Protein AF-A0A2J6HHI5-F1 (afdb_monomer)

Foldseek 3Di:
DWDKDKAQFDPPFDFDDFLLFVGTLLVLLLLCCLQPPQVCDDVSWWGWPVSSRVSSQVVSQVVQVLQQHDGGMDMDIDDGDTDGTRDPVNNVPRDTRDDAAEEAAPEEAEPVPRDPPLCLRVLLLVVQCVLSRPDNPRRYHYHPDDDLRYWYWYWYWYDDPQKIWIWIWIDRRPDTQDIDIFMDGSVCSNVSSVRNCVVHSVRSD

Solvent-accessible surface area (backbone atoms only — not comparable to full-atom values): 11312 Å² total; per-residue (Å²): 139,79,71,77,48,72,42,61,29,42,98,90,41,61,67,59,66,49,59,61,56,77,43,39,47,56,61,48,21,44,51,48,35,68,54,71,45,68,83,28,29,50,95,75,32,28,32,25,53,57,48,41,47,52,54,17,35,52,50,32,38,52,54,28,46,48,43,45,49,73,42,46,49,44,78,45,68,89,58,97,44,74,66,61,75,56,50,69,69,60,35,68,71,60,83,75,58,74,89,57,38,34,34,37,53,75,46,48,29,26,76,89,76,72,38,53,88,83,48,54,45,61,53,41,39,52,49,41,46,52,52,31,69,73,36,71,78,43,77,41,34,51,31,92,42,94,47,80,67,29,29,33,33,36,36,43,28,49,75,56,95,58,41,31,44,32,45,39,34,35,24,51,72,89,44,75,66,47,75,48,81,46,72,35,41,68,90,42,53,66,63,35,41,51,54,50,48,68,68,54,59,81,55,56,120

Secondary structure (DSSP, 8-state):
----EEESS-TTS---B-GGGSSBHHHHHHHHHHHH-GGGEETTTEEEHHHHHHHHHHHHHHHHHHHT-----EEE-----EEEE--HHHHHT--PPPPPPEEEEEEEEETTTSS-TT-HHHHHHHHHHHHHHH-TT-SSEE-SS--TTSEEEEEEEEEETTEEEEEEEEEETTEEEEEEEEEEETT-HHHHHHHHHHHHHTT--

Structure (mmCIF, N/CA/C/O backbone):
data_AF-A0A2J6HHI5-F1
#
_entry.id   AF-A0A2J6HHI5-F1
#
loop_
_atom_site.group_PDB
_atom_site.id
_atom_site.type_symbol
_atom_site.label_atom_id
_atom_site.label_alt_id
_atom_site.label_comp_id
_atom_site.label_asym_id
_atom_site.label_entity_id
_atom_site.label_seq_id
_atom_site.pdbx_PDB_ins_code
_atom_site.Cartn_x
_atom_site.Cartn_y
_atom_site.Cartn_z
_atom_site.occupancy
_atom_site.B_iso_or_equiv
_atom_site.auth_seq_id
_atom_site.auth_comp_id
_atom_site.auth_asym_id
_atom_site.auth_atom_id
_atom_site.pdbx_PDB_model_num
ATOM 1 N N . THR A 1 1 ? 28.007 -9.005 -28.284 1.00 61.84 1 THR A N 1
ATOM 2 C CA . THR A 1 1 ? 27.253 -9.972 -27.459 1.00 61.84 1 THR A CA 1
ATOM 3 C C . THR A 1 1 ? 27.436 -9.593 -26.013 1.00 61.84 1 THR A C 1
ATOM 5 O O . THR A 1 1 ? 28.551 -9.278 -25.621 1.00 61.84 1 THR A O 1
ATOM 8 N N . GLY A 1 2 ? 26.354 -9.553 -25.246 1.00 75.88 2 GLY A N 1
ATOM 9 C CA . GLY A 1 2 ? 26.388 -9.252 -23.819 1.00 75.88 2 GLY A CA 1
ATOM 10 C C . GLY A 1 2 ? 25.267 -10.006 -23.120 1.00 75.88 2 GLY A C 1
ATOM 11 O O . GLY A 1 2 ? 24.278 -10.366 -23.757 1.00 75.88 2 GLY A O 1
ATOM 12 N N . MET A 1 3 ? 25.468 -10.294 -21.841 1.00 84.50 3 MET A N 1
ATOM 13 C CA . MET A 1 3 ? 24.494 -10.953 -20.980 1.00 84.50 3 MET A CA 1
ATOM 14 C C . MET A 1 3 ? 23.910 -9.905 -20.040 1.00 84.50 3 MET A C 1
ATOM 16 O O . MET A 1 3 ? 24.665 -9.134 -19.448 1.00 84.50 3 MET A O 1
ATOM 20 N N . PHE A 1 4 ? 22.588 -9.910 -19.916 1.00 88.62 4 PHE A N 1
ATOM 21 C CA . PHE A 1 4 ? 21.865 -9.174 -18.890 1.00 88.62 4 PHE A CA 1
ATOM 22 C C . PHE A 1 4 ? 21.037 -10.147 -18.071 1.00 88.62 4 PHE A C 1
ATOM 24 O O . PHE A 1 4 ? 20.424 -11.060 -18.624 1.00 88.62 4 PHE A O 1
ATOM 31 N N . ILE A 1 5 ? 21.035 -9.946 -16.762 1.00 90.06 5 ILE A N 1
ATOM 32 C CA . ILE A 1 5 ? 20.213 -10.691 -15.815 1.00 90.06 5 ILE A CA 1
ATOM 33 C C . ILE A 1 5 ? 19.483 -9.654 -14.973 1.00 90.06 5 ILE A C 1
ATOM 35 O O . ILE A 1 5 ? 20.088 -8.678 -14.550 1.00 90.06 5 ILE A O 1
ATOM 39 N N . LEU A 1 6 ? 18.196 -9.868 -14.732 1.00 92.56 6 LEU A N 1
ATOM 40 C CA . LEU A 1 6 ? 17.424 -9.090 -13.774 1.00 92.56 6 LEU A CA 1
ATOM 41 C C . LEU A 1 6 ? 16.825 -10.064 -12.773 1.00 92.56 6 LEU A C 1
ATOM 43 O O . LEU A 1 6 ? 15.985 -10.887 -13.139 1.00 92.56 6 LEU A O 1
ATOM 47 N N . ALA A 1 7 ? 17.298 -10.011 -11.532 1.00 93.06 7 ALA A N 1
ATOM 48 C CA . ALA A 1 7 ? 16.683 -10.765 -10.450 1.00 93.06 7 ALA A CA 1
ATOM 49 C C . ALA A 1 7 ? 15.527 -9.957 -9.848 1.00 93.06 7 ALA A C 1
ATOM 51 O O . ALA A 1 7 ? 15.616 -8.737 -9.722 1.00 93.06 7 ALA A O 1
ATOM 52 N N . ALA A 1 8 ? 14.446 -10.648 -9.480 1.00 89.38 8 ALA A N 1
ATOM 53 C CA . ALA A 1 8 ? 13.223 -10.025 -8.973 1.00 89.38 8 ALA A CA 1
ATOM 54 C C . ALA A 1 8 ? 13.357 -9.418 -7.573 1.00 89.38 8 ALA A C 1
ATOM 56 O O . ALA A 1 8 ? 12.625 -8.483 -7.257 1.00 89.38 8 ALA A O 1
ATOM 57 N N . SER A 1 9 ? 14.269 -9.933 -6.752 1.00 91.31 9 SER A N 1
ATOM 58 C CA . SER A 1 9 ? 14.533 -9.448 -5.400 1.00 91.31 9 SER A CA 1
ATOM 59 C C . SER A 1 9 ? 15.996 -9.683 -5.012 1.00 91.31 9 SER A C 1
ATOM 61 O O . SER A 1 9 ? 16.686 -10.513 -5.620 1.00 91.31 9 SER A O 1
ATOM 63 N N . ALA A 1 10 ? 16.463 -8.972 -3.984 1.00 88.19 10 ALA A N 1
ATOM 64 C CA . ALA A 1 10 ? 17.718 -9.272 -3.309 1.00 88.19 10 ALA A CA 1
ATOM 65 C C . ALA A 1 10 ? 17.662 -10.651 -2.623 1.00 88.19 10 ALA A C 1
ATOM 67 O O . ALA A 1 10 ? 16.589 -11.212 -2.392 1.00 88.19 10 ALA A O 1
ATOM 68 N N . SER A 1 11 ? 18.828 -11.213 -2.285 1.00 86.00 11 SER A N 1
ATOM 69 C CA . SER A 1 11 ? 18.951 -12.593 -1.781 1.00 86.00 11 SER A CA 1
ATOM 70 C C . SER A 1 11 ? 18.207 -12.877 -0.470 1.00 86.00 11 SER A C 1
ATOM 72 O O . SER A 1 11 ? 17.945 -14.036 -0.157 1.00 86.00 11 SER A O 1
ATOM 74 N N . ASP A 1 12 ? 17.904 -11.841 0.302 1.00 87.56 12 ASP A N 1
ATOM 75 C CA . ASP A 1 12 ? 17.224 -11.865 1.599 1.00 87.56 12 ASP A CA 1
ATOM 76 C C . ASP A 1 12 ? 15.804 -11.272 1.548 1.00 87.56 12 ASP A C 1
ATOM 78 O O . ASP A 1 12 ? 15.133 -11.182 2.576 1.00 87.56 12 ASP A O 1
ATOM 82 N N . GLN A 1 13 ? 15.321 -10.912 0.356 1.00 88.75 13 GLN A N 1
ATOM 83 C CA . GLN A 1 13 ? 14.020 -10.285 0.151 1.00 88.75 13 GLN A CA 1
ATOM 84 C C . GLN A 1 13 ? 13.077 -11.181 -0.654 1.00 88.75 13 GLN A C 1
ATOM 86 O O . GLN A 1 13 ? 13.480 -11.950 -1.532 1.00 88.75 13 GLN A O 1
ATOM 91 N N . SER A 1 14 ? 11.783 -11.045 -0.373 1.00 89.56 14 SER A N 1
ATOM 92 C CA . SER A 1 14 ? 10.738 -11.723 -1.140 1.00 89.56 14 SER A CA 1
ATOM 93 C C . SER A 1 14 ? 10.493 -11.007 -2.467 1.00 89.56 14 SER A C 1
ATOM 95 O O . SER A 1 14 ? 10.478 -9.780 -2.523 1.00 89.56 14 SER A O 1
ATOM 97 N N . ALA A 1 15 ? 10.250 -11.775 -3.527 1.00 91.88 15 ALA A N 1
ATOM 98 C CA . ALA A 1 15 ? 9.654 -11.256 -4.750 1.00 91.88 15 ALA A CA 1
ATOM 99 C C . ALA A 1 15 ? 8.130 -11.324 -4.602 1.00 91.88 15 ALA A C 1
ATOM 101 O O . ALA A 1 15 ? 7.570 -12.419 -4.515 1.00 91.88 15 ALA A O 1
ATOM 102 N N . TYR A 1 16 ? 7.464 -10.172 -4.520 1.00 89.88 16 TYR A N 1
ATOM 103 C CA . TYR A 1 16 ? 6.028 -10.129 -4.266 1.00 89.88 16 TYR A CA 1
ATOM 104 C C . TYR A 1 16 ? 5.211 -10.298 -5.548 1.00 89.88 16 TYR A C 1
ATOM 106 O O . TYR A 1 16 ? 5.511 -9.730 -6.603 1.00 89.88 16 TYR A O 1
ATOM 114 N N . GLU A 1 17 ? 4.110 -11.027 -5.410 1.00 88.25 17 GLU A N 1
ATOM 115 C CA . GLU A 1 17 ? 2.983 -11.007 -6.333 1.00 88.25 17 GLU A CA 1
ATOM 116 C C . GLU A 1 17 ? 1.770 -10.535 -5.544 1.00 88.25 17 GLU A C 1
ATOM 118 O O . GLU A 1 17 ? 1.358 -11.188 -4.583 1.00 88.25 17 GLU A O 1
ATOM 123 N N . LEU A 1 18 ? 1.221 -9.377 -5.912 1.00 81.06 18 LEU A N 1
ATOM 124 C CA . LEU A 1 18 ? 0.056 -8.830 -5.229 1.00 81.06 18 LEU A CA 1
ATOM 125 C C . LEU A 1 18 ? -1.170 -8.931 -6.153 1.00 81.06 18 LEU A C 1
ATOM 127 O O . LEU A 1 18 ? -1.075 -8.531 -7.320 1.00 81.06 18 LEU A O 1
ATOM 131 N N . PRO A 1 19 ? -2.321 -9.447 -5.670 1.00 77.19 19 PRO A N 1
ATOM 132 C CA . PRO A 1 19 ? -3.495 -9.719 -6.505 1.00 77.19 19 PRO A CA 1
ATOM 133 C C . PRO A 1 19 ? -3.963 -8.538 -7.359 1.00 77.19 19 PRO A C 1
ATOM 135 O O . PRO A 1 19 ? -4.449 -8.736 -8.474 1.00 77.19 19 PRO A O 1
ATOM 138 N N . GLN A 1 20 ? -3.795 -7.306 -6.871 1.00 76.31 20 GLN A N 1
ATOM 139 C CA . GLN A 1 20 ? -4.187 -6.096 -7.587 1.00 76.31 20 GLN A CA 1
ATOM 140 C C . GLN A 1 20 ? -3.415 -5.878 -8.890 1.00 76.31 20 GLN A C 1
ATOM 142 O O . GLN A 1 20 ? -4.003 -5.365 -9.835 1.00 76.31 20 GLN A O 1
ATOM 147 N N . TYR A 1 21 ? -2.155 -6.311 -8.978 1.00 83.31 21 TYR A N 1
ATOM 148 C CA . TYR A 1 21 ? -1.338 -6.130 -10.182 1.00 83.31 21 TYR A CA 1
ATOM 149 C C . TYR A 1 21 ? -1.475 -7.287 -11.175 1.00 83.31 21 TYR A C 1
ATOM 151 O O . TYR A 1 21 ? -1.011 -7.171 -12.307 1.00 83.31 21 TYR A O 1
ATOM 159 N N . LYS A 1 22 ? -2.142 -8.386 -10.780 1.00 83.31 22 LYS A N 1
ATOM 160 C CA . LYS A 1 22 ? -2.389 -9.602 -11.587 1.00 83.31 22 LYS A CA 1
ATOM 161 C C . LYS A 1 22 ? -1.126 -10.314 -12.100 1.00 83.31 22 LYS A C 1
ATOM 163 O O . LYS A 1 22 ? -1.231 -11.242 -12.896 1.00 83.31 22 LYS A O 1
ATOM 168 N N . GLN A 1 23 ? 0.048 -9.885 -11.650 1.00 87.44 23 GLN A N 1
ATOM 169 C CA . GLN A 1 23 ? 1.365 -10.414 -11.987 1.00 87.44 23 GLN A CA 1
ATOM 170 C C . GLN A 1 23 ? 2.362 -10.026 -10.886 1.00 87.44 23 GLN A C 1
ATOM 172 O O . GLN A 1 23 ? 2.050 -9.194 -10.029 1.00 87.44 23 GLN A O 1
ATOM 177 N N . GLY A 1 24 ? 3.563 -10.607 -10.910 1.00 91.81 24 GLY A N 1
ATOM 178 C CA . GLY A 1 24 ? 4.636 -10.210 -10.000 1.00 91.81 24 GLY A CA 1
ATOM 179 C C . GLY A 1 24 ? 5.020 -8.740 -10.154 1.00 91.81 24 GLY A C 1
ATOM 180 O O . GLY A 1 24 ? 4.982 -8.195 -11.262 1.00 91.81 24 GLY A O 1
ATOM 181 N N . LEU A 1 25 ? 5.412 -8.102 -9.046 1.00 93.50 25 LEU A N 1
ATOM 182 C CA . LEU A 1 25 ? 5.687 -6.662 -9.030 1.00 93.50 25 LEU A CA 1
ATOM 183 C C . LEU A 1 25 ? 6.789 -6.274 -10.019 1.00 93.50 25 LEU A C 1
ATOM 185 O O . LEU A 1 25 ? 6.627 -5.293 -10.732 1.00 93.50 25 LEU A O 1
ATOM 189 N N . LEU A 1 26 ? 7.846 -7.084 -10.168 1.00 96.44 26 LEU A N 1
ATOM 190 C CA . LEU A 1 26 ? 8.884 -6.810 -11.169 1.00 96.44 26 LEU A CA 1
ATOM 191 C C . LEU A 1 26 ? 8.331 -6.843 -12.603 1.00 96.44 26 LEU A C 1
ATOM 193 O O . LEU A 1 26 ? 8.670 -5.991 -13.419 1.00 96.44 26 LEU A O 1
ATOM 197 N N . THR A 1 27 ? 7.484 -7.822 -12.932 1.00 95.56 27 THR A N 1
ATOM 198 C CA . THR A 1 27 ? 6.861 -7.907 -14.262 1.00 95.56 27 THR A CA 1
ATOM 199 C C . THR A 1 27 ? 5.973 -6.697 -14.520 1.00 95.56 27 THR A C 1
ATOM 201 O O . THR A 1 27 ? 6.003 -6.136 -15.614 1.00 95.56 27 THR A O 1
ATOM 204 N N . TYR A 1 28 ? 5.222 -6.268 -13.506 1.00 95.06 28 TYR A N 1
ATOM 205 C CA . TYR A 1 28 ? 4.427 -5.052 -13.579 1.00 95.06 28 TYR A CA 1
ATOM 206 C C . TYR A 1 28 ? 5.293 -3.815 -13.806 1.00 95.06 28 TYR A C 1
ATOM 208 O O . TYR A 1 28 ? 5.023 -3.077 -14.751 1.00 95.06 28 TYR A O 1
ATOM 216 N N . SER A 1 29 ? 6.377 -3.649 -13.050 1.00 96.31 29 SER A N 1
ATOM 217 C CA . SER A 1 29 ? 7.314 -2.538 -13.220 1.00 96.31 29 SER A CA 1
ATOM 218 C C . SER A 1 29 ? 7.953 -2.513 -14.606 1.00 96.31 29 SER A C 1
ATOM 220 O O . SER A 1 29 ? 7.964 -1.474 -15.256 1.00 96.31 29 SER A O 1
ATOM 222 N N . LEU A 1 30 ? 8.390 -3.667 -15.122 1.00 96.94 30 LEU A N 1
ATOM 223 C CA . LEU A 1 30 ? 8.939 -3.782 -16.477 1.00 96.94 30 LEU A CA 1
ATOM 224 C C . LEU A 1 30 ? 7.945 -3.305 -17.541 1.00 96.94 30 LEU A C 1
ATOM 226 O O . LEU A 1 30 ? 8.314 -2.550 -18.441 1.00 96.94 30 LEU A O 1
ATOM 230 N N . LEU A 1 31 ? 6.685 -3.732 -17.447 1.00 96.50 31 LEU A N 1
ATOM 231 C CA . LEU A 1 31 ? 5.643 -3.350 -18.399 1.00 96.50 31 LEU A CA 1
ATOM 232 C C . LEU A 1 31 ? 5.213 -1.886 -18.235 1.00 96.50 31 LEU A C 1
ATOM 234 O O . LEU A 1 31 ? 4.985 -1.212 -19.240 1.00 96.50 31 LEU A O 1
ATOM 238 N N . TYR A 1 32 ? 5.140 -1.385 -17.000 1.00 95.69 32 TYR A N 1
ATOM 239 C CA . TYR A 1 32 ? 4.863 0.019 -16.703 1.00 95.69 32 TYR A CA 1
ATOM 240 C C . TYR A 1 32 ? 5.922 0.925 -17.320 1.00 95.69 32 TYR A C 1
ATOM 242 O O . TYR A 1 32 ? 5.591 1.816 -18.103 1.00 95.69 32 TYR A O 1
ATOM 250 N N . THR A 1 33 ? 7.194 0.649 -17.046 1.00 96.69 33 THR A N 1
ATOM 251 C CA . THR A 1 33 ? 8.317 1.413 -17.584 1.00 96.69 33 THR A CA 1
ATOM 252 C C . THR A 1 33 ? 8.353 1.329 -19.109 1.00 96.69 33 THR A C 1
ATOM 254 O O . THR A 1 33 ? 8.475 2.358 -19.770 1.00 96.69 33 THR A O 1
ATOM 257 N N . LEU A 1 34 ? 8.138 0.142 -19.693 1.00 96.62 34 LEU A N 1
ATOM 258 C CA . LEU A 1 34 ? 8.083 -0.036 -21.149 1.00 96.62 34 LEU A CA 1
ATOM 259 C C . LEU A 1 34 ? 6.973 0.796 -21.813 1.00 96.62 34 LEU A C 1
ATOM 261 O O . LEU A 1 34 ? 7.152 1.319 -22.917 1.00 96.62 34 LEU A O 1
ATOM 265 N N . LYS A 1 35 ? 5.823 0.916 -21.144 1.00 95.75 35 LYS A N 1
ATOM 266 C CA . LYS A 1 35 ? 4.670 1.672 -21.636 1.00 95.75 35 LYS A CA 1
ATOM 267 C C . LYS A 1 35 ? 4.847 3.183 -21.469 1.00 95.75 35 LYS A C 1
ATOM 269 O O . LYS A 1 35 ? 4.540 3.929 -22.400 1.00 95.75 35 LYS A O 1
ATOM 274 N N . ASN A 1 36 ? 5.325 3.622 -20.307 1.00 95.06 36 ASN A N 1
ATOM 275 C CA . ASN A 1 36 ? 5.183 5.005 -19.847 1.00 95.06 36 ASN A CA 1
ATOM 276 C C . ASN A 1 36 ? 6.483 5.819 -19.859 1.00 95.06 36 ASN A C 1
ATOM 278 O O . ASN A 1 36 ? 6.406 7.046 -19.867 1.00 95.06 36 ASN A O 1
ATOM 282 N N . ASN A 1 37 ? 7.659 5.184 -19.893 1.00 95.69 37 ASN A N 1
ATOM 283 C CA . ASN A 1 37 ? 8.935 5.892 -19.819 1.00 95.69 37 ASN A CA 1
ATOM 284 C C . ASN A 1 37 ? 9.632 5.936 -21.195 1.00 95.69 37 ASN A C 1
ATOM 286 O O . ASN A 1 37 ? 10.154 4.920 -21.653 1.00 95.69 37 ASN A O 1
ATOM 290 N N . PRO A 1 38 ? 9.661 7.086 -21.896 1.00 94.19 38 PRO A N 1
ATOM 291 C CA . PRO A 1 38 ? 10.355 7.203 -23.178 1.00 94.19 38 PRO A CA 1
ATOM 292 C C . PRO A 1 38 ? 11.888 7.231 -23.052 1.00 94.19 38 PRO A C 1
ATOM 294 O O . PRO A 1 38 ? 12.566 7.003 -24.055 1.00 94.19 38 PRO A O 1
ATOM 297 N N . GLU A 1 39 ? 12.453 7.491 -21.869 1.00 95.19 39 GLU A N 1
ATOM 298 C CA . GLU A 1 39 ? 13.904 7.654 -21.675 1.00 95.19 39 GLU A CA 1
ATOM 299 C C . GLU A 1 39 ? 14.679 6.342 -21.854 1.00 95.19 39 GLU A C 1
ATOM 301 O O . GLU A 1 39 ? 15.853 6.343 -22.245 1.00 95.19 39 GLU A O 1
ATOM 306 N N . ILE A 1 40 ? 13.992 5.206 -21.695 1.00 96.06 40 ILE A N 1
ATOM 307 C CA . ILE A 1 40 ? 14.543 3.868 -21.945 1.00 96.06 40 ILE A CA 1
ATOM 308 C C . ILE A 1 40 ? 14.809 3.593 -23.430 1.00 96.06 40 ILE A C 1
ATOM 310 O O . ILE A 1 40 ? 15.378 2.553 -23.769 1.00 96.06 40 ILE A O 1
ATOM 314 N N . LEU A 1 41 ? 14.376 4.482 -24.328 1.00 96.50 41 LEU A N 1
ATOM 315 C CA . LEU A 1 41 ? 14.501 4.307 -25.768 1.00 96.50 41 LEU A CA 1
ATOM 316 C C . LEU A 1 41 ? 15.708 5.073 -26.312 1.00 96.50 41 LEU A C 1
ATOM 318 O O . LEU A 1 41 ? 15.856 6.282 -26.141 1.00 96.50 41 LEU A O 1
ATOM 322 N N . ASP A 1 42 ? 16.556 4.374 -27.054 1.00 95.19 42 ASP A N 1
ATOM 323 C CA . ASP A 1 42 ? 17.542 5.002 -27.920 1.00 95.19 42 ASP A CA 1
ATOM 324 C C . ASP A 1 42 ? 16.862 5.461 -29.216 1.00 95.19 42 ASP A C 1
ATOM 326 O O . ASP A 1 42 ? 16.049 4.739 -29.803 1.00 95.19 42 ASP A O 1
ATOM 330 N N . GLU A 1 43 ? 17.199 6.672 -2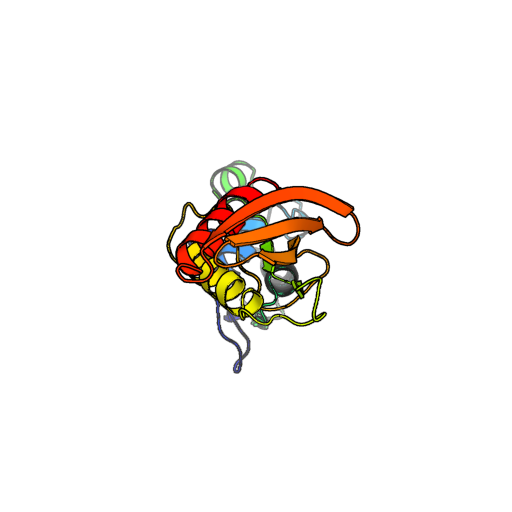9.674 1.00 93.88 43 GLU A N 1
ATOM 331 C CA . GLU A 1 43 ? 16.629 7.277 -30.894 1.00 93.88 43 GLU A CA 1
ATOM 332 C C . GLU A 1 43 ? 15.085 7.300 -30.886 1.00 93.88 43 GLU A C 1
ATOM 334 O O . GLU A 1 43 ? 14.440 7.241 -31.933 1.00 93.88 43 GLU A O 1
ATOM 339 N N . GLY A 1 44 ? 14.493 7.347 -29.686 1.00 92.62 44 GLY A N 1
ATOM 340 C CA . GLY A 1 44 ? 13.051 7.422 -29.458 1.00 92.62 44 GLY A CA 1
ATOM 341 C C . GLY A 1 44 ? 12.254 6.155 -29.782 1.00 92.62 44 GLY A C 1
ATOM 342 O O . GLY A 1 44 ? 11.034 6.193 -29.672 1.00 92.62 44 GLY A O 1
ATOM 343 N N . GLN A 1 45 ? 12.895 5.048 -30.180 1.00 93.69 45 GLN A N 1
ATOM 344 C CA . GLN A 1 45 ? 12.170 3.843 -30.619 1.00 93.69 45 GLN A CA 1
ATOM 345 C C . GLN A 1 45 ? 12.848 2.508 -30.290 1.00 93.69 45 GLN A C 1
ATOM 347 O O . GLN A 1 45 ? 12.164 1.488 -30.262 1.00 93.69 45 GLN A O 1
ATOM 352 N N . TYR A 1 46 ? 14.161 2.471 -30.049 1.00 96.50 46 TYR A N 1
ATOM 353 C CA . TYR A 1 46 ? 14.873 1.217 -29.785 1.00 96.50 46 TYR A CA 1
ATOM 354 C C . TYR A 1 46 ? 15.028 0.982 -28.287 1.00 96.50 46 TYR A C 1
ATOM 356 O O . TYR A 1 46 ? 15.674 1.777 -27.610 1.00 96.50 46 TYR A O 1
ATOM 364 N N . LEU A 1 47 ? 14.491 -0.123 -27.768 1.00 96.56 47 LEU A N 1
ATOM 365 C CA . LEU A 1 47 ? 14.553 -0.423 -26.336 1.00 96.56 47 LEU A CA 1
ATOM 366 C C . LEU A 1 47 ? 15.989 -0.670 -25.880 1.00 96.56 47 LEU A C 1
ATOM 368 O O . LEU A 1 47 ? 16.617 -1.632 -26.320 1.00 96.56 47 LEU A O 1
ATOM 372 N N . ASN A 1 48 ? 16.490 0.162 -24.975 1.00 95.31 48 ASN A N 1
ATOM 373 C CA . ASN A 1 48 ? 17.782 -0.020 -24.334 1.00 95.31 48 ASN A CA 1
ATOM 374 C C . ASN A 1 48 ? 17.614 -0.869 -23.065 1.00 95.31 48 ASN A C 1
ATOM 376 O O . ASN A 1 48 ? 16.983 -0.425 -22.108 1.00 95.31 48 ASN A O 1
ATOM 380 N N . VAL A 1 49 ? 18.185 -2.079 -23.042 1.00 94.25 49 VAL A N 1
ATOM 381 C CA . VAL A 1 49 ? 17.999 -3.035 -21.928 1.00 94.25 49 VAL A CA 1
ATOM 382 C C . VAL A 1 49 ? 18.480 -2.465 -20.599 1.00 94.25 49 VAL A C 1
ATOM 384 O O . VAL A 1 49 ? 17.803 -2.622 -19.589 1.00 94.25 49 VAL A O 1
ATOM 387 N N . GLN A 1 50 ? 19.634 -1.794 -20.595 1.00 92.69 50 GLN A N 1
ATOM 388 C CA . GLN A 1 50 ? 20.211 -1.266 -19.364 1.00 92.69 50 GLN A CA 1
ATOM 389 C C . GLN A 1 50 ? 19.316 -0.180 -18.769 1.00 92.69 50 GLN A C 1
ATOM 391 O O . GLN A 1 50 ? 18.986 -0.249 -17.590 1.00 92.69 50 GLN A O 1
ATOM 396 N N . LYS A 1 51 ? 18.889 0.788 -19.590 1.00 94.50 51 LYS A N 1
ATOM 397 C CA . LYS A 1 51 ? 17.979 1.848 -19.141 1.00 94.50 51 LYS A CA 1
ATOM 398 C C . LYS A 1 51 ? 16.650 1.262 -18.683 1.00 94.50 51 LYS A C 1
ATOM 400 O O . LYS A 1 51 ? 16.181 1.590 -17.609 1.00 94.50 51 LYS A O 1
ATOM 405 N N . TRP A 1 52 ? 16.080 0.336 -19.454 1.00 95.88 52 TRP A N 1
ATOM 406 C CA . TRP A 1 52 ? 14.819 -0.303 -19.093 1.00 95.88 52 TRP A CA 1
ATOM 407 C C . TRP A 1 52 ? 14.880 -0.986 -17.729 1.00 95.88 52 TRP A C 1
ATOM 409 O O . TRP A 1 52 ? 13.957 -0.832 -16.936 1.00 95.88 52 TRP A O 1
ATOM 419 N N . PHE A 1 53 ? 15.961 -1.709 -17.439 1.00 95.19 53 PHE A N 1
ATOM 420 C CA . PHE A 1 53 ? 16.111 -2.395 -16.160 1.00 95.19 53 PHE A CA 1
ATOM 421 C C . PHE A 1 53 ? 16.311 -1.426 -14.995 1.00 95.19 53 PHE A C 1
ATOM 423 O O . PHE A 1 53 ? 15.657 -1.616 -13.978 1.00 95.19 53 PHE A O 1
ATOM 430 N N . LEU A 1 54 ? 17.142 -0.391 -15.156 1.00 94.06 54 LEU A N 1
ATOM 431 C CA . LEU A 1 54 ? 17.361 0.623 -14.116 1.00 94.06 54 LEU A CA 1
ATOM 432 C C . LEU A 1 54 ? 16.069 1.385 -13.792 1.00 94.06 54 LEU A C 1
ATOM 434 O O . LEU A 1 54 ? 15.662 1.451 -12.641 1.00 94.06 54 LEU A O 1
ATOM 438 N N . GLU A 1 55 ? 15.358 1.855 -14.815 1.00 96.38 55 GLU A N 1
ATOM 439 C CA . GLU A 1 55 ? 14.095 2.579 -14.631 1.00 96.38 55 GLU A CA 1
ATOM 440 C C . GLU A 1 55 ? 12.974 1.672 -14.082 1.00 96.38 55 GLU A C 1
ATOM 442 O O . GLU A 1 55 ? 12.049 2.129 -13.417 1.00 96.38 55 GLU A O 1
ATOM 447 N N . SER A 1 56 ? 13.017 0.363 -14.362 1.00 96.62 56 SER A N 1
ATOM 448 C CA . SER A 1 56 ? 12.061 -0.597 -13.783 1.00 96.62 56 SER A CA 1
ATOM 449 C C . SER A 1 56 ? 12.393 -0.953 -12.335 1.00 96.62 56 SER A C 1
ATOM 451 O O . SER A 1 56 ? 11.478 -1.234 -11.564 1.00 96.62 56 SER A O 1
ATOM 453 N N . GLU A 1 57 ? 13.677 -0.971 -11.970 1.00 95.75 57 GLU A N 1
ATOM 454 C CA . GLU A 1 57 ? 14.138 -1.123 -10.587 1.00 95.75 57 GLU A CA 1
ATOM 455 C C . GLU A 1 57 ? 13.711 0.082 -9.747 1.00 95.75 57 GLU A C 1
ATOM 457 O O . GLU A 1 57 ? 13.102 -0.117 -8.699 1.00 95.75 57 GLU A O 1
ATOM 462 N N . GLU A 1 58 ? 13.940 1.303 -10.238 1.00 95.62 58 GLU A N 1
ATOM 463 C CA . GLU A 1 58 ? 13.533 2.542 -9.563 1.00 95.62 58 GLU A CA 1
ATOM 464 C C . GLU A 1 58 ? 12.013 2.593 -9.366 1.00 95.62 58 GLU A C 1
ATOM 466 O O . GLU A 1 58 ? 11.537 2.747 -8.242 1.00 95.62 58 GLU A O 1
ATOM 471 N N . TYR A 1 59 ? 11.232 2.327 -10.421 1.00 95.50 59 TYR A N 1
ATOM 472 C CA . TYR A 1 59 ? 9.775 2.274 -10.288 1.00 95.50 59 TYR A CA 1
ATOM 473 C C . TYR A 1 59 ? 9.307 1.166 -9.329 1.00 95.50 59 TYR A C 1
ATOM 475 O O . TYR A 1 59 ? 8.369 1.373 -8.561 1.00 95.50 59 TYR A O 1
ATOM 483 N N . LEU A 1 60 ? 9.936 -0.018 -9.345 1.00 95.19 60 LEU A N 1
ATOM 484 C CA . LEU A 1 60 ? 9.621 -1.078 -8.382 1.00 95.19 60 LEU A CA 1
ATOM 485 C C . LEU A 1 60 ? 9.895 -0.626 -6.946 1.00 95.19 60 LEU A C 1
ATOM 487 O O . LEU A 1 60 ? 9.063 -0.895 -6.080 1.00 95.19 60 LEU A O 1
ATOM 491 N N . GLN A 1 61 ? 11.032 0.027 -6.706 1.00 94.12 61 GLN A N 1
ATOM 492 C CA . GLN A 1 61 ? 11.410 0.526 -5.391 1.00 94.12 61 GLN A CA 1
ATOM 493 C C . GLN A 1 61 ? 10.371 1.528 -4.878 1.00 94.12 61 GLN A C 1
ATOM 495 O O . GLN A 1 61 ? 9.817 1.324 -3.796 1.00 94.12 61 GLN A O 1
ATOM 500 N N . ASP A 1 62 ? 10.017 2.527 -5.686 1.00 91.44 62 ASP A N 1
ATOM 501 C CA . ASP A 1 62 ? 8.981 3.504 -5.343 1.00 91.44 62 ASP A CA 1
ATOM 502 C C . ASP A 1 62 ? 7.636 2.828 -5.055 1.00 91.44 62 ASP A C 1
ATOM 504 O O . ASP A 1 62 ? 6.942 3.157 -4.088 1.00 91.44 62 ASP A O 1
ATOM 508 N N . LEU A 1 63 ? 7.252 1.856 -5.884 1.00 90.12 63 LEU A N 1
ATOM 509 C CA . LEU A 1 63 ? 5.997 1.127 -5.749 1.00 90.12 63 LEU A CA 1
ATOM 510 C C . LEU A 1 63 ? 5.918 0.392 -4.404 1.00 90.12 63 LEU A C 1
ATOM 512 O O . LEU A 1 63 ? 4.929 0.527 -3.679 1.00 90.12 63 LEU A O 1
ATOM 516 N N . VAL A 1 64 ? 6.950 -0.380 -4.050 1.00 89.69 64 VAL A N 1
ATOM 517 C CA . VAL A 1 64 ? 6.949 -1.164 -2.804 1.00 89.69 64 VAL A CA 1
ATOM 518 C C . VAL A 1 64 ? 7.117 -0.292 -1.572 1.00 89.69 64 VAL A C 1
ATOM 520 O O . VAL A 1 64 ? 6.420 -0.539 -0.586 1.00 89.69 64 VAL A O 1
ATOM 523 N N . GLU A 1 65 ? 7.939 0.758 -1.642 1.00 88.62 65 GLU A N 1
ATOM 524 C CA . GLU A 1 65 ? 8.072 1.739 -0.565 1.00 88.62 65 GLU A CA 1
ATOM 525 C C . GLU A 1 65 ? 6.728 2.406 -0.284 1.00 88.62 65 GLU A C 1
ATOM 527 O O . GLU A 1 65 ? 6.304 2.459 0.869 1.00 88.62 65 GLU A O 1
ATOM 532 N N . ASN A 1 66 ? 5.989 2.814 -1.320 1.00 83.69 66 ASN A N 1
ATOM 533 C CA . ASN A 1 66 ? 4.663 3.412 -1.165 1.00 83.69 66 ASN A CA 1
ATOM 534 C C . ASN A 1 66 ? 3.640 2.472 -0.513 1.00 83.69 66 ASN A C 1
ATOM 536 O O . ASN A 1 66 ? 2.748 2.924 0.207 1.00 83.69 66 ASN A O 1
ATOM 540 N N . MET A 1 67 ? 3.786 1.166 -0.715 1.00 82.81 67 MET A N 1
ATOM 541 C CA . MET A 1 67 ? 2.935 0.151 -0.093 1.00 82.81 67 MET A CA 1
ATOM 542 C C . MET A 1 67 ? 3.443 -0.321 1.281 1.00 82.81 67 MET A C 1
ATOM 544 O O . MET A 1 67 ? 2.768 -1.113 1.937 1.00 82.81 67 MET A O 1
ATOM 548 N N . GLY A 1 68 ? 4.610 0.141 1.740 1.00 83.50 68 GLY A N 1
ATOM 549 C CA . GLY A 1 68 ? 5.228 -0.302 2.994 1.00 83.50 68 GLY A CA 1
ATOM 550 C C . GL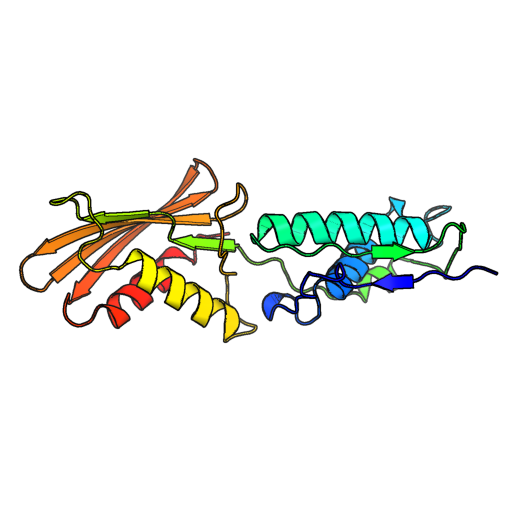Y A 1 68 ? 5.879 -1.692 2.927 1.00 83.50 68 GLY A C 1
ATOM 551 O O . GLY A 1 68 ? 6.163 -2.286 3.974 1.00 83.50 68 GLY A O 1
ATOM 552 N N . TYR A 1 69 ? 6.111 -2.209 1.720 1.00 86.50 69 TYR A N 1
ATOM 553 C CA . TYR A 1 69 ? 6.885 -3.421 1.455 1.00 86.50 69 TYR A CA 1
ATOM 554 C C . TYR A 1 69 ? 8.349 -3.082 1.159 1.00 86.50 69 TYR A C 1
ATOM 556 O O . TYR A 1 69 ? 8.729 -1.925 1.016 1.00 86.50 69 TYR A O 1
ATOM 564 N N . GLU A 1 70 ? 9.179 -4.116 1.079 1.00 90.69 70 GLU A N 1
ATOM 565 C CA . GLU A 1 70 ? 10.596 -3.987 0.757 1.00 90.69 70 GLU A CA 1
ATOM 566 C C . GLU A 1 70 ? 10.980 -5.045 -0.280 1.00 90.69 70 GLU A C 1
ATOM 568 O O . GLU A 1 70 ? 10.893 -6.244 -0.006 1.00 90.69 70 GLU A O 1
ATOM 573 N N . GLN A 1 71 ? 11.361 -4.596 -1.475 1.00 93.25 71 GLN A N 1
ATOM 574 C CA . GLN A 1 71 ? 11.829 -5.434 -2.577 1.00 93.25 71 GLN A CA 1
ATOM 575 C C . GLN A 1 71 ? 12.746 -4.607 -3.481 1.00 93.25 71 GLN A C 1
ATOM 577 O O . GLN A 1 71 ? 12.331 -3.584 -4.017 1.00 93.25 71 GLN A O 1
ATOM 582 N N . ALA A 1 72 ? 13.966 -5.083 -3.693 1.00 93.38 72 ALA A N 1
ATOM 583 C CA . ALA A 1 72 ? 14.946 -4.488 -4.586 1.00 93.38 72 ALA A CA 1
ATOM 584 C C . ALA A 1 72 ? 15.249 -5.464 -5.725 1.00 93.38 72 ALA A C 1
ATOM 586 O O . ALA A 1 72 ? 15.808 -6.540 -5.495 1.00 93.38 72 ALA A O 1
ATOM 587 N N . ALA A 1 73 ? 14.882 -5.108 -6.957 1.00 95.06 73 ALA A N 1
ATOM 588 C CA . ALA A 1 73 ? 15.356 -5.850 -8.121 1.00 95.06 73 ALA A CA 1
ATOM 589 C C . ALA A 1 73 ? 16.877 -5.693 -8.251 1.00 95.06 73 ALA A C 1
ATOM 591 O O . ALA A 1 73 ? 17.456 -4.747 -7.733 1.00 95.06 73 ALA A O 1
ATOM 592 N N . GLN A 1 74 ? 17.545 -6.643 -8.901 1.00 93.44 74 GLN A N 1
ATOM 593 C CA . GLN A 1 74 ? 19.000 -6.595 -9.068 1.00 93.44 74 GLN A CA 1
ATOM 594 C C . GLN A 1 74 ? 19.356 -6.760 -10.548 1.00 93.44 74 GLN A C 1
ATOM 596 O O . GLN A 1 74 ? 19.339 -7.891 -11.058 1.00 93.44 74 GLN A O 1
ATOM 601 N N . PRO A 1 75 ? 19.636 -5.659 -11.266 1.00 91.00 75 PRO A N 1
ATOM 602 C CA . PRO A 1 75 ? 20.138 -5.722 -12.627 1.00 91.00 75 PRO A CA 1
ATOM 603 C C . PRO A 1 75 ? 21.635 -6.057 -12.649 1.00 91.00 75 PRO A C 1
ATOM 605 O O . PRO A 1 75 ? 22.457 -5.446 -11.971 1.00 91.00 75 PRO A O 1
ATOM 608 N N . PHE A 1 76 ? 22.013 -7.002 -13.504 1.00 89.44 76 PHE A N 1
ATOM 609 C CA . PHE A 1 76 ? 23.396 -7.379 -13.771 1.00 89.44 76 PHE A CA 1
ATOM 610 C C . PHE A 1 76 ? 23.680 -7.281 -15.266 1.00 89.44 76 PHE A C 1
ATOM 612 O O . PHE A 1 76 ? 22.961 -7.852 -16.086 1.00 89.44 76 PHE A O 1
ATOM 619 N N . GLY A 1 77 ? 24.771 -6.605 -15.614 1.00 84.75 77 GLY A N 1
ATOM 620 C CA . GLY A 1 77 ? 25.216 -6.409 -16.993 1.00 84.75 77 GLY A CA 1
ATOM 621 C C . GLY A 1 77 ? 25.652 -4.965 -17.233 1.00 84.75 77 GLY A C 1
ATOM 622 O O . GLY A 1 77 ? 25.158 -4.043 -16.597 1.00 84.75 77 GLY A O 1
ATOM 623 N N . THR A 1 78 ? 26.614 -4.762 -18.133 1.00 74.00 78 THR A N 1
ATOM 624 C CA . THR A 1 78 ? 27.235 -3.443 -18.377 1.00 74.00 78 THR A CA 1
ATOM 625 C C . THR A 1 78 ? 27.316 -3.079 -19.862 1.00 74.00 78 THR A C 1
ATOM 627 O O . THR A 1 78 ? 28.070 -2.190 -20.252 1.00 74.00 78 THR A O 1
ATOM 630 N N . ALA A 1 79 ? 26.562 -3.772 -20.719 1.00 78.75 79 ALA A N 1
ATOM 631 C CA . ALA A 1 79 ? 26.597 -3.552 -22.161 1.00 78.75 79 ALA A CA 1
ATOM 632 C C . ALA A 1 79 ? 25.431 -2.676 -22.642 1.00 78.75 79 ALA A C 1
ATOM 634 O O . ALA A 1 79 ? 24.283 -2.890 -22.283 1.00 78.75 79 ALA A O 1
ATOM 635 N N . ASN A 1 80 ? 25.694 -1.743 -23.552 1.00 81.31 80 ASN A N 1
ATOM 636 C CA . ASN A 1 80 ? 24.616 -1.017 -24.211 1.00 81.31 80 ASN A CA 1
ATOM 637 C C . ASN A 1 80 ? 23.988 -1.904 -25.306 1.00 81.31 80 ASN A C 1
ATOM 639 O O . ASN A 1 80 ? 24.559 -2.048 -26.391 1.00 81.31 80 ASN A O 1
ATOM 643 N N . ILE A 1 81 ? 22.861 -2.558 -25.002 1.00 89.56 81 ILE A N 1
ATOM 644 C CA . ILE A 1 81 ? 22.160 -3.473 -25.915 1.00 89.56 81 ILE A CA 1
ATOM 645 C C . ILE A 1 81 ? 20.782 -2.910 -26.249 1.00 89.56 81 ILE A C 1
ATOM 647 O O . ILE A 1 81 ? 19.988 -2.614 -25.357 1.00 89.56 81 ILE A O 1
ATOM 651 N N . ARG A 1 82 ? 20.488 -2.846 -27.551 1.00 92.75 82 ARG A N 1
ATOM 652 C CA . ARG A 1 82 ? 19.158 -2.541 -28.079 1.00 92.75 82 ARG A CA 1
ATOM 653 C C . ARG A 1 82 ? 18.398 -3.832 -28.371 1.00 92.75 82 ARG A C 1
ATOM 655 O O . ARG A 1 82 ? 18.925 -4.693 -29.077 1.00 92.75 82 ARG A O 1
ATOM 662 N N . VAL A 1 83 ? 17.175 -3.963 -27.861 1.00 90.12 83 VAL A N 1
ATOM 663 C CA . VAL A 1 83 ? 16.319 -5.143 -28.071 1.00 90.12 83 VAL A CA 1
ATOM 664 C C . VAL A 1 83 ? 14.968 -4.744 -28.660 1.00 90.12 83 VAL A C 1
ATOM 666 O O . VAL A 1 83 ? 13.982 -4.531 -27.969 1.00 90.12 83 VAL A O 1
ATOM 669 N N . GLY A 1 84 ? 14.917 -4.664 -29.987 1.00 91.25 84 GLY A N 1
ATOM 670 C CA . GLY A 1 84 ? 13.668 -4.430 -30.708 1.00 91.25 84 GLY A CA 1
ATOM 671 C C . GLY A 1 84 ? 13.177 -2.982 -30.681 1.00 91.25 84 GLY A C 1
ATOM 672 O O . GLY A 1 84 ? 13.867 -2.065 -30.229 1.00 91.25 84 GLY A O 1
ATOM 673 N N . LEU A 1 85 ? 11.986 -2.801 -31.248 1.00 95.12 85 LEU A N 1
ATOM 674 C CA . LEU A 1 85 ? 11.349 -1.512 -31.486 1.00 95.12 85 LEU A CA 1
ATOM 675 C C . LEU A 1 85 ? 10.095 -1.388 -30.614 1.00 95.12 85 LEU A C 1
ATOM 677 O O . LEU A 1 85 ? 9.281 -2.309 -30.571 1.00 95.12 85 LEU A O 1
ATOM 681 N N . VAL A 1 86 ? 9.946 -0.254 -29.934 1.00 95.31 86 VAL A N 1
ATOM 682 C CA . VAL A 1 86 ? 8.817 0.053 -29.046 1.00 95.31 86 VAL A CA 1
ATOM 683 C C . VAL A 1 86 ? 8.051 1.225 -29.643 1.00 95.31 86 VAL A C 1
ATOM 685 O O . VAL A 1 86 ? 8.335 2.389 -29.365 1.00 95.31 86 VAL A O 1
ATOM 688 N N . ASN A 1 87 ? 7.096 0.904 -30.510 1.00 92.12 87 ASN A N 1
ATOM 689 C CA . ASN A 1 87 ? 6.165 1.865 -31.094 1.00 92.12 87 ASN A CA 1
ATOM 690 C C . ASN A 1 87 ? 4.874 1.954 -30.264 1.00 92.12 87 ASN A C 1
ATOM 692 O O . ASN A 1 87 ? 4.679 1.229 -29.285 1.00 92.12 87 ASN A O 1
ATOM 696 N N . ASP A 1 88 ? 3.967 2.830 -30.691 1.00 92.38 88 ASP A N 1
ATOM 697 C CA . ASP A 1 88 ? 2.668 3.006 -30.042 1.00 92.38 88 ASP A CA 1
ATOM 698 C C . ASP A 1 88 ? 1.824 1.725 -30.060 1.00 92.38 88 ASP A C 1
ATOM 700 O O . ASP A 1 88 ? 1.093 1.467 -29.112 1.00 92.38 88 ASP A O 1
ATOM 704 N N . GLU A 1 89 ? 1.951 0.883 -31.089 1.00 94.25 89 GLU A N 1
ATOM 705 C CA . GLU A 1 89 ? 1.270 -0.415 -31.144 1.00 94.25 89 GLU A CA 1
ATOM 706 C C . GLU A 1 89 ? 1.703 -1.327 -29.986 1.00 94.25 89 GLU A C 1
ATOM 708 O O . GLU A 1 89 ? 0.853 -1.842 -29.258 1.00 94.25 89 GLU A O 1
ATOM 713 N N . VAL A 1 90 ? 3.014 -1.478 -29.756 1.00 93.69 90 VAL A N 1
ATOM 714 C CA . VAL A 1 90 ? 3.550 -2.247 -28.621 1.00 93.69 90 VAL A CA 1
ATOM 715 C C . VAL A 1 90 ? 3.054 -1.666 -27.298 1.00 93.69 90 VAL A C 1
ATOM 717 O O . VAL A 1 90 ? 2.545 -2.411 -26.463 1.00 93.69 90 VAL A O 1
ATOM 720 N N . LYS A 1 91 ? 3.138 -0.343 -27.114 1.00 93.88 91 LYS A N 1
ATOM 721 C CA . LYS A 1 91 ? 2.711 0.325 -25.871 1.00 93.88 91 LYS A CA 1
ATOM 722 C C . LYS A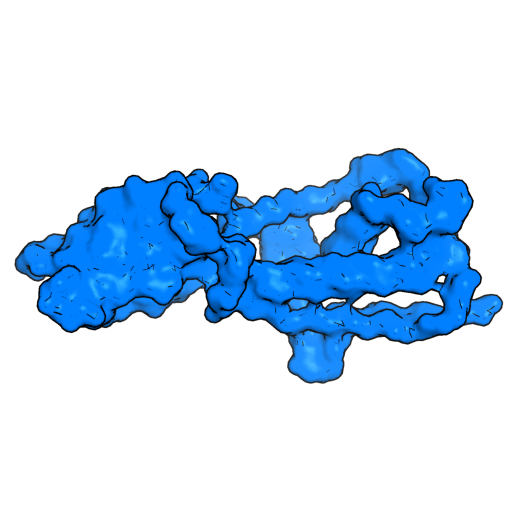 1 91 ? 1.211 0.177 -25.602 1.00 93.88 91 LYS A C 1
ATOM 724 O O . LYS A 1 91 ? 0.809 -0.040 -24.459 1.00 93.88 91 LYS A O 1
ATOM 729 N N . ASN A 1 92 ? 0.381 0.269 -26.639 1.00 94.44 92 ASN A N 1
ATOM 730 C CA . ASN A 1 92 ? -1.075 0.180 -26.520 1.00 94.44 92 ASN A CA 1
ATOM 731 C C . ASN A 1 92 ? -1.563 -1.240 -26.207 1.00 94.44 92 ASN A C 1
ATOM 733 O O . ASN A 1 92 ? -2.594 -1.390 -25.554 1.00 94.44 92 ASN A O 1
ATOM 737 N N . ASN A 1 93 ? -0.805 -2.266 -26.604 1.00 95.50 93 ASN A N 1
ATOM 738 C CA . ASN A 1 93 ? -1.090 -3.665 -26.272 1.00 95.50 93 ASN A CA 1
ATOM 739 C C . ASN A 1 93 ? -0.716 -4.042 -24.825 1.00 95.50 93 ASN A C 1
ATOM 741 O O . ASN A 1 93 ? -1.085 -5.117 -24.351 1.00 95.50 93 ASN A O 1
ATOM 745 N N . ILE A 1 94 ? 0.010 -3.180 -24.104 1.00 94.38 94 ILE A N 1
ATOM 746 C CA . ILE A 1 94 ? 0.313 -3.393 -22.687 1.00 94.38 94 ILE A CA 1
ATOM 747 C C . ILE A 1 94 ? -0.895 -2.949 -21.853 1.00 94.38 94 ILE A C 1
ATOM 749 O O . ILE A 1 94 ? -1.176 -1.754 -21.715 1.00 94.38 94 ILE A O 1
ATOM 753 N N . HIS A 1 95 ? -1.594 -3.912 -21.256 1.00 91.00 95 HIS A N 1
ATOM 754 C CA . HIS A 1 95 ? -2.704 -3.672 -20.334 1.00 91.00 95 HIS A CA 1
ATOM 755 C C . HIS A 1 95 ? -2.232 -3.856 -18.891 1.00 91.00 95 HIS A C 1
ATOM 757 O O . HIS A 1 95 ? -1.972 -4.974 -18.453 1.00 91.00 95 HIS A O 1
ATOM 763 N N . LEU A 1 96 ? -2.113 -2.747 -18.165 1.00 89.00 96 LEU A N 1
ATOM 764 C CA . LEU A 1 96 ? -1.737 -2.734 -16.754 1.00 89.00 96 LEU A CA 1
ATOM 765 C C . LEU A 1 96 ? -2.997 -2.670 -15.897 1.00 89.00 96 LEU A C 1
ATOM 767 O O . LEU A 1 96 ? -3.989 -2.060 -16.299 1.00 89.00 96 LEU A O 1
ATOM 771 N N . ALA A 1 97 ? -2.957 -3.306 -14.730 1.00 84.00 97 ALA A N 1
ATOM 772 C CA . ALA A 1 97 ? -3.962 -3.057 -13.708 1.00 84.00 97 ALA A CA 1
ATOM 773 C C . ALA A 1 97 ? -3.815 -1.625 -13.175 1.00 84.00 97 ALA A C 1
ATOM 775 O O . ALA A 1 97 ? -2.701 -1.111 -13.103 1.00 84.00 97 ALA A O 1
ATOM 776 N N . GLU A 1 98 ? -4.930 -0.994 -12.818 1.00 76.38 98 GLU A N 1
ATOM 777 C CA . GLU A 1 98 ? -4.907 0.336 -12.212 1.00 76.38 98 GLU A CA 1
ATOM 778 C C . GLU A 1 98 ? -4.342 0.271 -10.790 1.00 76.38 98 GLU A C 1
ATOM 780 O O . GLU A 1 98 ? -4.582 -0.687 -10.044 1.00 76.38 98 GLU A O 1
ATOM 785 N N . GLU A 1 99 ? -3.579 1.301 -10.422 1.00 77.75 99 GLU A N 1
ATOM 786 C CA . GLU A 1 99 ? -3.103 1.468 -9.056 1.00 77.75 99 GLU A CA 1
ATOM 787 C C . GLU A 1 99 ? -4.288 1.754 -8.136 1.00 77.75 99 GLU A C 1
ATOM 789 O O . GLU A 1 99 ? -5.086 2.658 -8.372 1.00 77.75 99 GLU A O 1
ATOM 794 N N . LYS A 1 100 ? -4.400 0.959 -7.075 1.00 85.06 100 LYS A N 1
ATOM 795 C CA . LYS A 1 100 ? -5.465 1.081 -6.082 1.00 85.06 100 LYS A CA 1
ATOM 796 C C . LYS A 1 100 ? -4.978 1.911 -4.897 1.00 85.06 100 LYS A C 1
ATOM 798 O O . LYS A 1 100 ? -3.796 1.826 -4.549 1.00 85.06 100 LYS A O 1
ATOM 803 N N . PRO A 1 101 ? -5.864 2.652 -4.215 1.00 89.19 101 PRO A N 1
ATOM 804 C CA . PRO A 1 101 ? -5.483 3.386 -3.023 1.00 89.19 101 PRO A CA 1
ATOM 805 C C . PRO A 1 101 ? -4.958 2.444 -1.936 1.00 89.19 101 PRO A C 1
ATOM 807 O O . PRO A 1 101 ? -5.562 1.420 -1.612 1.00 89.19 101 PRO A O 1
ATOM 810 N N . VAL A 1 102 ? -3.828 2.818 -1.342 1.00 91.00 102 VAL A N 1
ATOM 811 C CA . VAL A 1 102 ? -3.222 2.084 -0.228 1.00 91.00 102 VAL A CA 1
ATOM 812 C C . VAL A 1 102 ? -3.793 2.616 1.084 1.00 91.00 102 VAL A C 1
ATOM 814 O O . VAL A 1 102 ? -3.834 3.830 1.282 1.00 91.00 102 VAL A O 1
ATOM 817 N N . VAL A 1 103 ? -4.248 1.741 1.977 1.00 95.06 103 VAL A N 1
ATOM 818 C CA . VAL A 1 103 ? -4.963 2.087 3.214 1.00 95.06 103 VAL A CA 1
ATOM 819 C C . VAL A 1 103 ? -4.404 1.336 4.425 1.00 95.06 103 VAL A C 1
ATOM 821 O O . VAL A 1 103 ? -3.971 0.186 4.329 1.00 95.06 103 VAL A O 1
ATOM 824 N N . MET A 1 104 ? -4.470 1.965 5.598 1.00 96.31 104 MET A N 1
ATOM 825 C CA . MET A 1 104 ? -4.220 1.312 6.886 1.00 96.31 104 MET A CA 1
ATOM 826 C C . MET A 1 104 ? -5.033 1.958 8.014 1.00 96.31 104 MET A C 1
ATOM 828 O O . MET A 1 104 ? -5.418 3.125 7.920 1.00 96.31 104 MET A O 1
ATOM 832 N N . CYS A 1 105 ? -5.217 1.250 9.130 1.00 97.88 105 CYS A N 1
ATOM 833 C CA . CYS A 1 105 ? -5.718 1.842 10.370 1.00 97.88 105 CYS A CA 1
ATOM 834 C C . CYS A 1 105 ? -4.551 2.307 11.249 1.00 97.88 105 CYS A C 1
ATOM 836 O O . CYS A 1 105 ? -3.899 1.507 11.931 1.00 97.88 105 CYS A O 1
ATOM 838 N N . ALA A 1 106 ? -4.289 3.614 11.233 1.00 97.00 106 ALA A N 1
ATOM 839 C CA . ALA A 1 106 ? -3.133 4.215 11.891 1.00 97.00 106 ALA A CA 1
ATOM 840 C C . ALA A 1 106 ? -3.366 4.409 13.396 1.00 97.00 106 ALA A C 1
ATOM 842 O O . ALA A 1 106 ? -2.492 4.084 14.207 1.00 97.00 106 ALA A O 1
ATOM 843 N N . ASN A 1 107 ? -4.554 4.873 13.792 1.00 97.69 107 ASN A N 1
ATOM 844 C CA . ASN A 1 107 ? -4.861 5.148 15.193 1.00 97.69 107 ASN A CA 1
ATOM 845 C C . ASN A 1 107 ? -6.287 4.751 15.576 1.00 97.69 107 ASN A C 1
ATOM 847 O O . ASN A 1 107 ? -7.226 4.998 14.824 1.00 97.69 107 ASN A O 1
ATOM 851 N N . VAL A 1 108 ? -6.447 4.201 16.779 1.00 98.56 108 VAL A N 1
ATOM 852 C CA . VAL A 1 108 ? -7.755 3.961 17.394 1.00 98.56 108 VAL A CA 1
ATOM 853 C C . VAL A 1 108 ? -7.686 4.348 18.862 1.00 98.56 108 VAL A C 1
ATOM 855 O O . VAL A 1 108 ? -6.706 4.038 19.535 1.00 98.56 108 VAL A O 1
ATOM 858 N N . MET A 1 109 ? -8.699 5.057 19.349 1.00 98.50 109 MET A N 1
ATOM 859 C CA . MET A 1 109 ? -8.719 5.584 20.707 1.00 98.50 109 MET A CA 1
ATOM 860 C C . MET A 1 109 ? -10.138 5.594 21.269 1.00 98.50 109 MET A C 1
ATOM 862 O O . MET A 1 109 ? -11.061 6.084 20.622 1.00 98.50 109 MET A O 1
ATOM 866 N N . ASN A 1 110 ? -10.308 5.106 22.493 1.00 98.31 110 ASN A N 1
ATOM 867 C CA . ASN A 1 110 ? -11.498 5.354 23.292 1.00 98.31 110 ASN A CA 1
ATOM 868 C C . ASN A 1 110 ? -11.407 6.761 23.895 1.00 98.31 110 ASN A C 1
ATOM 870 O O . ASN A 1 110 ? -10.414 7.107 24.538 1.00 98.31 110 ASN A O 1
ATOM 874 N N . GLN A 1 111 ? -12.446 7.572 23.723 1.00 97.44 111 GLN A N 1
ATOM 875 C CA . GLN A 1 111 ? -12.485 8.949 24.212 1.00 97.44 111 GLN A CA 1
ATOM 876 C C . GLN A 1 111 ? -12.403 9.048 25.746 1.00 97.44 111 GLN A C 1
ATOM 878 O O . GLN A 1 111 ? -11.911 10.048 26.264 1.00 97.44 111 GLN A O 1
ATOM 883 N N . GLY A 1 112 ? -12.892 8.042 26.476 1.00 96.38 112 GLY A N 1
ATOM 884 C CA . GLY A 1 112 ? -12.896 8.047 27.941 1.00 96.38 112 GLY A CA 1
ATOM 885 C C . GLY A 1 112 ? -11.561 7.643 28.568 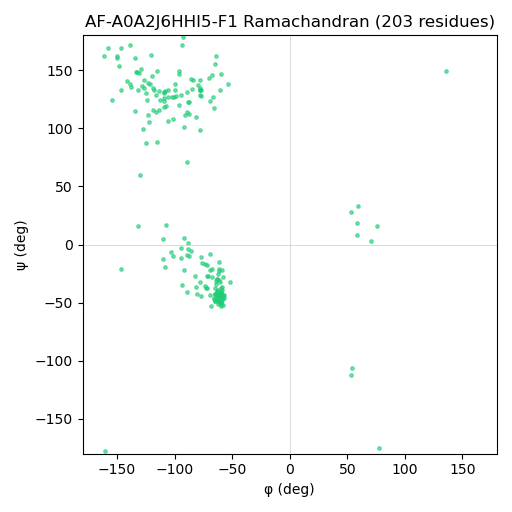1.00 96.38 112 GLY A C 1
ATOM 886 O O . GLY A 1 112 ? -11.182 8.185 29.604 1.00 96.38 112 GLY A O 1
ATOM 887 N N . THR A 1 113 ? -10.848 6.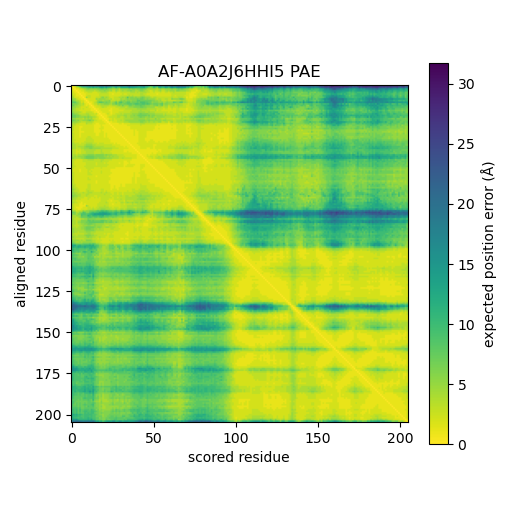695 27.957 1.00 97.00 113 THR A N 1
ATOM 888 C CA . THR A 1 113 ? -9.637 6.082 28.536 1.00 97.00 113 THR A CA 1
ATOM 889 C C . THR A 1 113 ? -8.354 6.471 27.811 1.00 97.00 113 THR A C 1
ATOM 891 O O . THR A 1 113 ? -7.269 6.221 28.330 1.00 97.00 113 THR A O 1
ATOM 894 N N . PHE A 1 114 ? -8.467 7.077 26.625 1.00 96.44 114 PHE A N 1
ATOM 895 C CA . PHE A 1 114 ? -7.363 7.357 25.705 1.00 96.44 114 PHE A CA 1
ATOM 896 C C . PHE A 1 114 ? -6.588 6.104 25.252 1.00 96.44 114 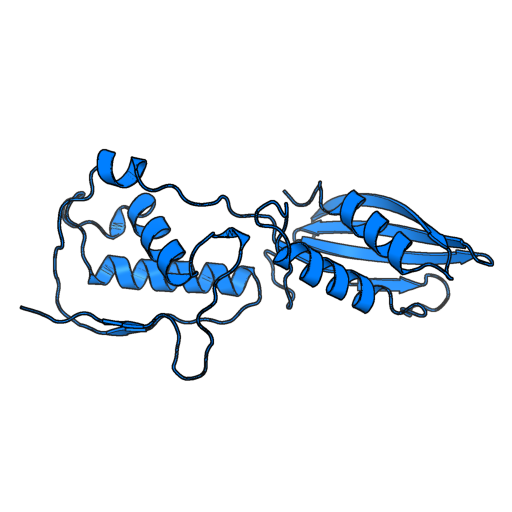PHE A C 1
ATOM 898 O O . PHE A 1 114 ? -5.482 6.222 24.730 1.00 96.44 114 PHE A O 1
ATOM 905 N N . ASN A 1 115 ? -7.186 4.916 25.399 1.00 97.75 115 ASN A N 1
ATOM 906 C CA . ASN A 1 115 ? -6.630 3.626 24.990 1.00 97.75 115 ASN A CA 1
ATOM 907 C C . ASN A 1 115 ? -7.540 2.920 23.978 1.00 97.75 115 ASN A C 1
ATOM 909 O O . ASN A 1 115 ? -8.717 3.246 23.847 1.00 97.75 115 ASN A O 1
ATOM 913 N N . ASP A 1 116 ? -7.013 1.925 23.265 1.00 98.12 116 ASP A N 1
ATOM 914 C CA . ASP A 1 116 ? -7.825 1.026 22.439 1.00 98.12 116 ASP A CA 1
ATOM 915 C C . ASP A 1 116 ? -8.300 -0.189 23.255 1.00 98.12 116 ASP A C 1
ATOM 917 O O . ASP A 1 116 ? -7.837 -1.312 23.067 1.00 98.12 116 ASP A O 1
ATOM 921 N N . ASP A 1 117 ? -9.226 0.050 24.185 1.00 97.44 117 ASP A N 1
ATOM 922 C CA . ASP A 1 117 ? -9.746 -0.960 25.122 1.00 97.44 117 ASP A CA 1
ATOM 923 C C . ASP A 1 117 ? -10.386 -2.186 24.439 1.00 97.44 117 ASP A C 1
ATOM 925 O O . ASP A 1 117 ? -10.398 -3.280 25.001 1.00 97.44 117 ASP A O 1
ATOM 929 N N . LEU A 1 118 ? -10.928 -2.012 23.229 1.00 97.81 118 LEU A N 1
ATOM 930 C CA . LEU A 1 118 ? -11.586 -3.055 22.434 1.00 97.81 118 LEU A CA 1
ATOM 931 C C . LEU A 1 118 ? -10.645 -3.742 21.424 1.00 97.81 118 LEU A C 1
ATOM 933 O O . LEU A 1 118 ? -11.063 -4.672 20.724 1.00 97.81 118 LEU A O 1
ATOM 937 N N . GLY A 1 119 ? -9.388 -3.295 21.321 1.00 98.12 119 GLY A N 1
ATOM 938 C CA . GLY A 1 119 ? -8.419 -3.796 20.342 1.00 98.12 119 GLY A CA 1
ATOM 939 C C . GLY A 1 119 ? -8.880 -3.611 18.892 1.00 98.12 119 GLY A C 1
ATOM 940 O O . GLY A 1 119 ? -8.615 -4.464 18.038 1.00 98.12 119 GLY A O 1
ATOM 941 N N . LEU A 1 120 ? -9.626 -2.542 18.603 1.00 98.44 120 LEU A N 1
ATOM 942 C CA . LEU A 1 120 ? -10.175 -2.274 17.275 1.00 98.44 120 LEU A CA 1
ATOM 943 C C . LEU A 1 120 ? -9.075 -2.036 16.237 1.00 98.44 120 LEU A C 1
ATOM 945 O O . LEU A 1 120 ? -9.237 -2.460 15.096 1.00 98.44 120 LEU A O 1
ATOM 949 N N . LYS A 1 121 ? -7.939 -1.431 16.602 1.00 98.50 121 LYS A N 1
ATOM 950 C CA . LYS A 1 121 ? -6.830 -1.174 15.669 1.00 98.50 121 LYS A CA 1
ATOM 951 C C . LYS A 1 121 ? -6.306 -2.460 15.041 1.00 98.50 121 LYS A C 1
ATOM 953 O O . LYS A 1 121 ? -6.093 -2.514 13.830 1.00 98.50 121 LYS A O 1
ATOM 958 N N . GLU A 1 122 ? -6.083 -3.483 15.860 1.00 98.12 122 GLU A N 1
ATOM 959 C CA . GLU A 1 122 ? -5.604 -4.784 15.392 1.00 98.12 122 GLU A CA 1
ATOM 960 C C . GLU A 1 122 ? -6.657 -5.452 14.504 1.00 98.12 122 GLU A C 1
ATOM 962 O O . GLU A 1 122 ? -6.345 -5.890 13.399 1.00 98.12 122 GLU A O 1
ATOM 967 N N . LYS A 1 123 ? -7.923 -5.451 14.939 1.00 98.50 123 LYS A N 1
ATOM 968 C CA . LYS A 1 123 ? -9.031 -6.078 14.204 1.00 98.50 123 LYS A CA 1
ATOM 969 C C . LYS A 1 123 ? -9.284 -5.418 12.847 1.00 98.50 123 LYS A C 1
ATOM 971 O O . LYS A 1 123 ? -9.478 -6.127 11.864 1.00 98.50 123 LYS A O 1
ATOM 976 N N . VAL A 1 124 ? -9.244 -4.086 12.776 1.00 98.38 124 VAL A N 1
ATOM 977 C CA . VAL A 1 124 ? -9.410 -3.339 11.519 1.00 98.38 124 VAL A CA 1
ATOM 978 C C . VAL A 1 124 ? -8.250 -3.620 10.569 1.00 98.38 124 VAL A C 1
ATOM 980 O O . VAL A 1 124 ? -8.492 -3.935 9.409 1.00 98.38 124 VAL A O 1
ATOM 983 N N . ASN A 1 125 ? -6.997 -3.573 11.034 1.00 97.81 125 ASN A N 1
ATOM 984 C CA . ASN A 1 125 ? -5.850 -3.884 10.172 1.00 97.81 125 ASN A CA 1
ATOM 985 C C . ASN A 1 125 ? -5.848 -5.347 9.700 1.00 97.81 125 ASN A C 1
ATOM 987 O O . ASN A 1 125 ? -5.530 -5.608 8.541 1.00 97.81 125 ASN A O 1
ATOM 991 N N . ALA A 1 126 ? -6.250 -6.292 10.555 1.00 96.69 126 ALA A N 1
ATOM 992 C CA . ALA A 1 126 ? -6.405 -7.692 10.168 1.00 96.69 126 ALA A CA 1
ATOM 993 C C . ALA A 1 126 ? -7.463 -7.859 9.067 1.00 96.69 126 ALA A C 1
ATOM 995 O O . ALA A 1 126 ? -7.200 -8.523 8.064 1.00 96.69 126 ALA A O 1
ATOM 996 N N . TYR A 1 127 ? -8.619 -7.200 9.209 1.00 96.38 127 TYR A N 1
ATOM 997 C CA . TYR A 1 127 ? -9.663 -7.220 8.186 1.00 96.38 127 TYR A CA 1
ATOM 998 C C . TYR A 1 127 ? -9.214 -6.550 6.880 1.00 96.38 127 TYR A C 1
ATOM 1000 O O . TYR A 1 127 ? -9.445 -7.109 5.814 1.00 96.38 127 TYR A O 1
ATOM 1008 N N . LEU A 1 128 ? -8.532 -5.398 6.934 1.00 95.44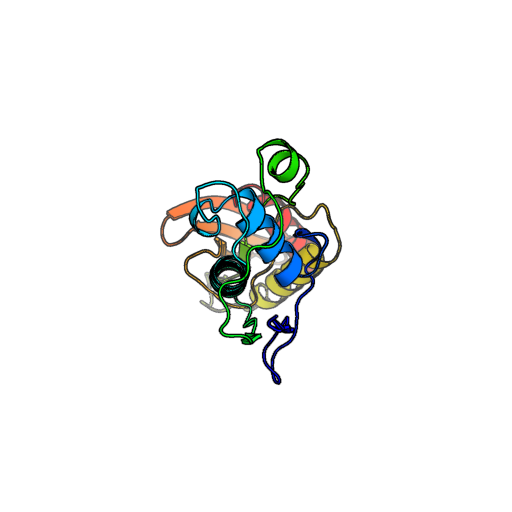 128 LEU A N 1
ATOM 1009 C CA . LEU A 1 128 ? -7.986 -4.738 5.738 1.00 95.44 128 LEU A CA 1
ATOM 1010 C C . LEU A 1 128 ? -7.025 -5.660 4.975 1.00 95.44 128 LEU A C 1
ATOM 1012 O O . LEU A 1 128 ? -7.133 -5.778 3.757 1.00 95.44 128 LEU A O 1
ATOM 1016 N N . ASN A 1 129 ? -6.120 -6.343 5.679 1.00 93.31 129 ASN A N 1
ATOM 1017 C CA . ASN A 1 129 ? -5.186 -7.298 5.080 1.00 93.31 129 ASN A CA 1
ATOM 1018 C C . ASN A 1 129 ? -5.912 -8.488 4.417 1.00 93.31 129 ASN A C 1
ATOM 1020 O O . ASN A 1 129 ? -5.627 -8.874 3.280 1.00 93.31 129 ASN A O 1
ATOM 1024 N N . GLU A 1 130 ? -6.898 -9.057 5.111 1.00 92.06 130 GLU A N 1
ATOM 1025 C CA . GLU A 1 130 ? -7.727 -10.155 4.608 1.00 92.06 130 GLU A CA 1
ATOM 1026 C C . GLU A 1 130 ? -8.553 -9.736 3.380 1.00 92.06 130 GLU A C 1
ATOM 1028 O O . GLU A 1 130 ? -8.541 -10.423 2.360 1.00 92.06 130 GLU A O 1
ATOM 1033 N N . ALA A 1 131 ? -9.230 -8.591 3.438 1.00 90.62 131 ALA A N 1
ATOM 1034 C CA . ALA A 1 131 ? -10.032 -8.067 2.337 1.00 90.62 131 ALA A CA 1
ATOM 1035 C C . ALA A 1 131 ? -9.166 -7.715 1.116 1.00 90.62 131 ALA A C 1
ATOM 1037 O O . ALA A 1 131 ? -9.505 -8.085 -0.008 1.00 90.62 131 ALA A O 1
ATOM 1038 N N . SER A 1 132 ? -8.005 -7.091 1.342 1.00 88.31 132 SER A N 1
ATOM 1039 C CA . SER A 1 132 ? -7.052 -6.733 0.287 1.00 88.31 132 SER A CA 1
ATOM 1040 C C . SER A 1 132 ? -6.474 -7.952 -0.438 1.00 88.31 132 SER A C 1
ATOM 1042 O O . SER A 1 132 ? -6.106 -7.835 -1.605 1.00 88.31 132 SER A O 1
ATOM 1044 N N . SER A 1 133 ? -6.355 -9.102 0.232 1.00 81.25 133 SER A N 1
ATOM 1045 C CA . SER A 1 133 ? -5.741 -10.312 -0.337 1.00 81.25 133 SER A CA 1
ATOM 1046 C C . SER A 1 133 ? -6.742 -11.252 -1.015 1.00 81.25 133 SER A C 1
ATOM 1048 O O . SER A 1 133 ? -6.352 -12.056 -1.862 1.00 81.25 133 SER A O 1
ATOM 1050 N N . ARG A 1 134 ? -8.032 -11.165 -0.670 1.00 74.50 134 ARG A N 1
ATOM 1051 C CA . ARG A 1 134 ? -9.055 -12.129 -1.106 1.00 74.50 134 ARG A CA 1
ATOM 1052 C C . ARG A 1 134 ? -9.635 -11.895 -2.492 1.00 74.50 134 ARG A C 1
ATOM 1054 O O . ARG A 1 134 ? -10.103 -12.861 -3.093 1.00 74.50 134 ARG A O 1
ATOM 1061 N N . SER A 1 135 ? -9.651 -10.665 -3.000 1.00 63.53 135 SER A N 1
ATOM 1062 C CA . SER A 1 135 ? -10.285 -10.376 -4.289 1.00 63.53 135 SER A CA 1
ATOM 1063 C C . SER A 1 135 ? -9.394 -9.554 -5.218 1.00 63.53 135 SER A C 1
ATOM 1065 O O . SER A 1 135 ? -8.861 -8.502 -4.868 1.00 63.53 135 SER A O 1
ATOM 1067 N N . MET A 1 136 ? -9.304 -10.001 -6.475 1.00 65.25 136 MET A N 1
ATOM 1068 C CA . MET A 1 136 ? -8.778 -9.175 -7.570 1.00 65.25 136 MET A CA 1
ATOM 1069 C C . MET A 1 136 ? -9.590 -7.877 -7.745 1.00 65.25 136 MET A C 1
ATOM 1071 O O . MET A 1 136 ? -9.061 -6.891 -8.256 1.00 65.25 136 MET A O 1
ATOM 1075 N N . GLU A 1 137 ? -10.840 -7.862 -7.274 1.00 69.62 137 GLU A N 1
ATOM 1076 C CA . GLU A 1 137 ? -11.761 -6.719 -7.296 1.00 69.62 137 GLU A CA 1
ATOM 1077 C C . GLU A 1 137 ? -11.709 -5.839 -6.038 1.00 69.62 137 GLU A C 1
ATOM 1079 O O . GLU A 1 137 ? -12.510 -4.917 -5.927 1.00 69.62 137 GLU A O 1
ATOM 1084 N N . SER A 1 138 ? -10.786 -6.076 -5.092 1.00 82.62 138 SER A N 1
ATOM 1085 C CA . SER A 1 138 ? -10.628 -5.171 -3.944 1.00 82.62 138 SER A CA 1
ATOM 1086 C C . SER A 1 138 ? -10.438 -3.747 -4.460 1.00 82.62 138 SER A C 1
ATOM 1088 O O . SER A 1 138 ? -9.701 -3.553 -5.420 1.00 82.62 138 SER A O 1
ATOM 1090 N N . ILE A 1 139 ? -11.068 -2.755 -3.844 1.00 87.06 139 ILE A N 1
ATOM 1091 C CA . ILE A 1 139 ? -10.928 -1.351 -4.257 1.00 87.06 139 ILE A CA 1
ATOM 1092 C C . ILE A 1 139 ? -9.750 -0.654 -3.561 1.00 87.06 139 ILE A C 1
ATOM 1094 O O . ILE A 1 139 ? -9.517 0.525 -3.777 1.00 87.06 139 ILE A O 1
ATOM 1098 N N . PHE A 1 140 ? -9.001 -1.372 -2.718 1.00 89.81 140 PHE A N 1
ATOM 1099 C CA . PHE A 1 140 ? -7.859 -0.844 -1.970 1.00 89.81 140 PHE A CA 1
ATOM 1100 C C . PHE A 1 140 ? -6.760 -1.898 -1.765 1.00 89.81 140 PHE A C 1
ATOM 1102 O O . PHE A 1 140 ? -6.973 -3.096 -1.989 1.00 89.81 140 PHE A O 1
ATOM 1109 N N . VAL A 1 141 ? -5.593 -1.443 -1.300 1.00 89.06 141 VAL A N 1
ATOM 1110 C CA . VAL A 1 141 ? -4.452 -2.272 -0.873 1.00 89.06 141 VAL A CA 1
ATOM 1111 C C . VAL A 1 141 ? -4.146 -2.013 0.596 1.00 89.06 141 VAL A C 1
ATOM 1113 O O . VAL A 1 141 ? -4.095 -0.862 1.018 1.00 89.06 141 VAL A O 1
ATOM 1116 N N . TYR A 1 142 ? -3.922 -3.059 1.387 1.00 92.12 142 TYR A N 1
ATOM 1117 C CA . TYR A 1 142 ? -3.472 -2.905 2.771 1.00 92.12 142 TYR A CA 1
ATOM 1118 C C . TYR A 1 142 ? -1.972 -2.582 2.853 1.00 92.12 142 TYR A C 1
ATOM 1120 O O . TYR A 1 142 ? -1.161 -3.281 2.248 1.00 92.12 142 TYR A O 1
ATOM 1128 N N . ALA A 1 143 ? -1.605 -1.575 3.652 1.00 91.44 143 ALA A N 1
ATOM 1129 C CA . ALA A 1 143 ? -0.212 -1.301 4.009 1.00 91.44 143 ALA A CA 1
ATOM 1130 C C . ALA A 1 143 ? 0.127 -1.786 5.431 1.00 91.44 143 ALA A C 1
ATOM 1132 O O . ALA A 1 143 ? -0.516 -1.360 6.398 1.00 91.44 143 ALA A O 1
ATOM 1133 N N . PRO A 1 144 ? 1.191 -2.594 5.603 1.00 88.94 144 PRO A N 1
ATOM 1134 C CA . PRO A 1 144 ? 1.659 -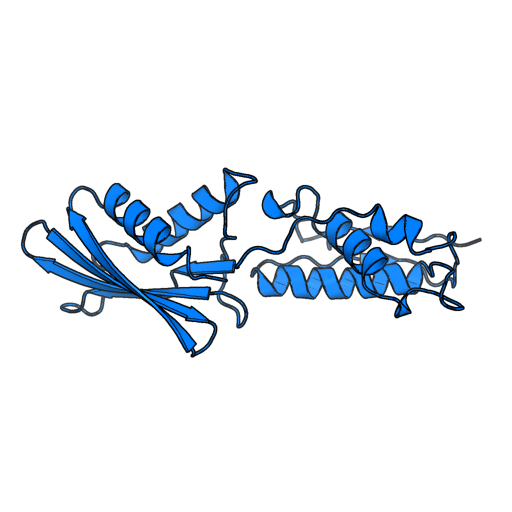3.017 6.921 1.00 88.94 144 PRO A CA 1
ATOM 1135 C C . PRO A 1 144 ? 2.434 -1.922 7.673 1.00 88.94 144 PRO A C 1
ATOM 1137 O O . PRO A 1 144 ? 2.647 -2.045 8.881 1.00 88.94 144 PRO A O 1
ATOM 1140 N N . LYS A 1 145 ? 2.880 -0.864 6.983 1.00 88.44 145 LYS A N 1
ATOM 1141 C CA . LYS A 1 145 ? 3.676 0.240 7.542 1.00 88.44 145 LYS A CA 1
ATOM 1142 C C . LYS A 1 145 ? 3.127 1.590 7.079 1.00 88.44 145 LYS A C 1
ATOM 1144 O O . LYS A 1 145 ? 2.614 1.706 5.973 1.00 88.44 145 LYS A O 1
ATOM 1149 N N . GLU A 1 146 ? 3.260 2.609 7.927 1.00 88.06 146 GLU A N 1
ATOM 1150 C CA . GLU A 1 146 ? 2.869 3.980 7.585 1.00 88.06 146 GLU A CA 1
ATOM 1151 C C . GLU A 1 146 ? 3.912 4.638 6.674 1.00 88.06 146 GLU A C 1
ATOM 1153 O O . GLU A 1 146 ? 5.108 4.607 6.965 1.00 88.06 146 GLU A O 1
ATOM 1158 N N . THR A 1 147 ? 3.435 5.272 5.601 1.00 84.38 147 THR A N 1
ATOM 1159 C CA . THR A 1 147 ? 4.226 6.069 4.648 1.00 84.38 147 THR A CA 1
ATOM 1160 C C . THR A 1 147 ? 3.451 7.341 4.274 1.00 84.38 147 THR A C 1
ATOM 1162 O O . THR A 1 147 ? 2.284 7.501 4.643 1.00 84.38 147 THR A O 1
ATOM 1165 N N . SER A 1 148 ? 4.072 8.272 3.546 1.00 81.12 148 SER A N 1
ATOM 1166 C CA . SER A 1 148 ? 3.412 9.508 3.081 1.00 81.12 148 SER A CA 1
ATOM 1167 C C . SER A 1 148 ? 2.318 9.266 2.029 1.00 81.12 148 SER A C 1
ATOM 1169 O O . SER A 1 148 ? 1.433 10.102 1.832 1.00 81.12 148 SER A O 1
ATOM 1171 N N . SER A 1 149 ? 2.345 8.126 1.341 1.00 82.81 149 SER A N 1
ATOM 1172 C CA . SER A 1 149 ? 1.375 7.768 0.306 1.00 82.81 149 SER A CA 1
ATOM 1173 C C . SER A 1 149 ? 0.213 6.926 0.835 1.00 82.81 149 SER A C 1
ATOM 1175 O O . SER A 1 149 ? -0.802 6.809 0.149 1.00 82.81 149 SER A O 1
ATOM 1177 N N . VAL A 1 150 ? 0.280 6.410 2.061 1.00 92.44 150 VAL A N 1
ATOM 1178 C CA . VAL A 1 150 ? -0.804 5.609 2.647 1.00 92.44 150 VAL A CA 1
ATOM 1179 C C . VAL A 1 150 ? -1.958 6.493 3.135 1.00 92.44 150 VAL A C 1
ATOM 1181 O O . VAL A 1 150 ? -1.766 7.502 3.819 1.00 92.44 150 VAL A O 1
ATOM 1184 N N . ASN A 1 151 ? -3.185 6.088 2.811 1.00 95.31 151 ASN A N 1
ATOM 1185 C CA . ASN A 1 151 ? -4.404 6.639 3.387 1.00 95.31 151 ASN A CA 1
ATOM 1186 C C . ASN A 1 151 ? -4.620 6.085 4.802 1.00 95.31 151 ASN A C 1
ATOM 1188 O O . ASN A 1 151 ? -4.628 4.873 5.027 1.00 95.31 151 ASN A O 1
ATOM 1192 N N . LYS A 1 152 ? -4.818 6.977 5.769 1.00 97.00 152 LYS A N 1
ATOM 1193 C CA . LYS A 1 152 ? -4.844 6.647 7.196 1.00 97.00 152 LYS A CA 1
ATOM 1194 C C . LYS A 1 152 ? -6.253 6.724 7.747 1.00 97.00 152 LYS A C 1
ATOM 1196 O O . LYS A 1 152 ? -6.858 7.795 7.752 1.00 97.00 152 LYS A O 1
ATOM 1201 N N . ILE A 1 153 ? -6.740 5.598 8.251 1.00 98.38 153 ILE A N 1
ATOM 1202 C CA . ILE A 1 153 ? -7.975 5.509 9.023 1.00 98.38 153 ILE A CA 1
ATOM 1203 C C . ILE A 1 153 ? -7.640 5.771 10.492 1.00 98.38 153 ILE A C 1
ATOM 1205 O O . ILE A 1 153 ? -6.815 5.072 11.088 1.00 98.38 153 ILE A O 1
ATOM 1209 N N . ASN A 1 154 ? -8.296 6.775 11.066 1.00 98.38 154 ASN A N 1
ATOM 1210 C CA . ASN A 1 154 ? -8.236 7.112 12.481 1.00 98.38 154 ASN A CA 1
ATOM 1211 C C . ASN A 1 154 ? -9.626 6.969 13.097 1.00 98.38 154 ASN A C 1
ATOM 1213 O O . ASN A 1 154 ? -10.599 7.481 12.545 1.00 98.38 154 ASN A O 1
ATOM 1217 N N . ILE A 1 155 ? -9.714 6.307 14.249 1.00 98.75 155 ILE A N 1
ATOM 1218 C CA . ILE A 1 155 ? -10.986 6.006 14.909 1.00 98.75 155 ILE A CA 1
ATOM 1219 C C . ILE A 1 155 ? -10.967 6.564 16.329 1.00 98.75 155 ILE A C 1
ATOM 1221 O O . ILE A 1 155 ? -10.095 6.228 17.128 1.00 98.75 155 ILE A O 1
ATOM 1225 N N . LEU A 1 156 ? -11.951 7.393 16.658 1.00 98.75 156 LEU A N 1
ATOM 1226 C CA . LEU A 1 156 ? -12.274 7.762 18.034 1.00 98.75 156 LEU A CA 1
ATOM 1227 C C . LEU A 1 156 ? -13.595 7.090 18.397 1.00 98.75 156 LEU A C 1
ATOM 1229 O O . LEU A 1 156 ? -14.547 7.201 17.629 1.00 98.75 156 LEU A O 1
ATOM 1233 N N . TYR A 1 157 ? -13.682 6.399 19.530 1.00 98.69 157 TYR A N 1
ATOM 1234 C CA . TYR A 1 157 ? -14.920 5.727 19.920 1.00 98.69 157 TYR A CA 1
ATOM 1235 C C . TYR A 1 157 ? -15.310 5.941 21.378 1.00 98.69 157 TYR A C 1
ATOM 1237 O O . TYR A 1 157 ? -14.488 6.288 22.225 1.00 98.69 157 TYR A O 1
ATOM 1245 N N . VAL A 1 158 ? -16.588 5.711 21.659 1.00 98.38 158 VAL A N 1
ATOM 1246 C CA . VAL A 1 158 ? -17.159 5.623 23.006 1.00 98.38 158 VAL A CA 1
ATOM 1247 C C . VAL A 1 158 ? -17.972 4.342 23.130 1.00 98.38 158 VAL A C 1
ATOM 1249 O O . VAL A 1 158 ? -18.530 3.864 22.142 1.00 98.38 158 VAL A O 1
ATOM 1252 N N . VAL A 1 159 ? -18.045 3.802 24.346 1.00 97.81 159 VAL A N 1
ATOM 1253 C CA . VAL A 1 159 ? -18.893 2.649 24.675 1.00 97.81 159 VAL A CA 1
ATOM 1254 C C . VAL A 1 159 ? -19.999 3.115 25.616 1.00 97.81 159 VAL A C 1
ATOM 1256 O O . VAL A 1 159 ? -19.711 3.696 26.664 1.00 97.81 159 VAL A O 1
ATOM 1259 N N . GLN A 1 160 ? -21.250 2.879 25.233 1.00 95.56 160 GLN A N 1
ATOM 1260 C CA . GLN A 1 160 ? -22.448 3.167 26.019 1.00 95.56 160 GLN A CA 1
ATOM 1261 C C . GLN A 1 160 ? -23.215 1.859 26.197 1.00 95.56 160 GLN A C 1
ATOM 1263 O O . GLN A 1 160 ? -23.803 1.346 25.250 1.00 95.56 160 GLN A O 1
ATOM 1268 N N . ASP A 1 161 ? -23.160 1.292 27.401 1.00 93.81 161 ASP A N 1
ATOM 1269 C CA . ASP A 1 161 ? -23.650 -0.059 27.689 1.00 93.81 161 ASP A CA 1
ATOM 1270 C C . ASP A 1 161 ? -23.035 -1.111 26.747 1.00 93.81 161 ASP A C 1
ATOM 1272 O O . ASP A 1 161 ? -21.860 -1.458 26.905 1.00 93.81 161 ASP A O 1
ATOM 1276 N N . ASP A 1 162 ? -23.811 -1.623 25.790 1.00 95.31 162 ASP A N 1
ATOM 1277 C CA . ASP A 1 162 ? -23.382 -2.578 24.763 1.00 95.31 162 ASP A CA 1
ATOM 1278 C C . ASP A 1 162 ? -23.126 -1.917 23.393 1.00 95.31 162 ASP A C 1
ATOM 1280 O O . ASP A 1 162 ? -22.544 -2.550 22.514 1.00 95.31 162 ASP A O 1
ATOM 1284 N N . GLU A 1 163 ? -23.496 -0.646 23.200 1.00 97.88 163 GLU A N 1
ATOM 1285 C CA . GLU A 1 163 ? -23.284 0.087 21.945 1.00 97.88 163 GLU A CA 1
ATOM 1286 C C . GLU A 1 163 ? -21.874 0.696 21.891 1.00 97.88 163 GLU A C 1
ATOM 1288 O O . GLU A 1 163 ? -21.406 1.342 22.833 1.00 97.88 163 GLU A O 1
ATOM 1293 N N . VAL A 1 164 ? -21.200 0.529 20.754 1.00 98.44 164 VAL A N 1
ATOM 1294 C CA . VAL A 1 164 ? -19.944 1.199 20.406 1.00 98.44 164 VAL A CA 1
ATOM 1295 C C . VAL A 1 164 ? -20.234 2.210 19.305 1.00 98.44 164 VAL A C 1
ATOM 1297 O O . VAL A 1 164 ? -20.736 1.845 18.242 1.00 98.44 164 VAL A O 1
ATOM 1300 N N . ILE A 1 165 ? -19.896 3.475 19.545 1.00 98.50 165 ILE A N 1
ATOM 1301 C CA . ILE A 1 165 ? -20.087 4.569 18.586 1.00 98.50 165 ILE A CA 1
ATOM 1302 C C . ILE A 1 165 ? -18.710 5.063 18.154 1.00 98.50 165 ILE A C 1
ATOM 1304 O O . ILE A 1 165 ? -17.951 5.583 18.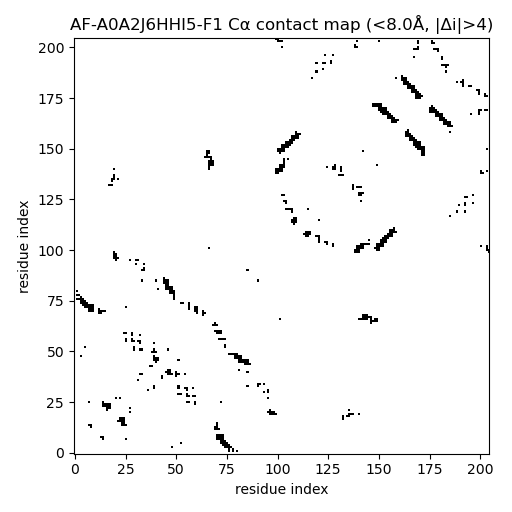973 1.00 98.50 165 ILE A O 1
ATOM 1308 N N . CYS A 1 166 ? -18.387 4.900 16.875 1.00 98.69 166 CYS A N 1
ATOM 1309 C CA . CYS A 1 166 ? -17.101 5.231 16.275 1.00 98.69 166 CYS A CA 1
ATOM 1310 C C . CYS A 1 166 ? -17.220 6.454 15.358 1.00 98.69 166 CYS A C 1
ATOM 1312 O O . CYS A 1 166 ? -17.988 6.448 14.399 1.00 98.69 166 CYS A O 1
ATOM 1314 N N . GLN A 1 167 ? -16.390 7.467 15.592 1.00 98.62 167 GLN A N 1
ATOM 1315 C CA . GLN A 1 167 ? -16.063 8.501 14.617 1.00 98.62 167 GLN A CA 1
ATOM 1316 C C . GLN A 1 167 ? -14.827 8.058 13.838 1.00 98.62 167 GLN A C 1
ATOM 1318 O O . GLN A 1 167 ? -13.725 7.983 14.385 1.00 98.62 167 GLN A O 1
ATOM 1323 N N . VAL A 1 168 ? -15.021 7.756 12.561 1.00 98.62 168 VAL A N 1
ATOM 1324 C CA . VAL A 1 168 ? -13.988 7.253 11.656 1.00 98.62 168 VAL A CA 1
ATOM 1325 C C . VAL A 1 168 ? -13.591 8.376 10.713 1.00 98.62 168 VAL A C 1
ATOM 1327 O O . VAL A 1 168 ? -14.451 8.966 10.065 1.00 98.62 168 VAL A O 1
ATOM 1330 N N . LYS A 1 169 ? -12.300 8.675 10.618 1.00 98.50 169 LYS A N 1
ATOM 1331 C CA . LYS A 1 169 ? -11.757 9.683 9.704 1.00 98.50 169 LYS A CA 1
ATOM 1332 C C . LYS A 1 169 ? -10.711 9.074 8.794 1.00 98.50 169 LYS A C 1
ATOM 1334 O O . LYS A 1 169 ? -9.870 8.305 9.258 1.00 98.50 169 LYS A O 1
ATOM 1339 N N . LEU A 1 170 ? -10.740 9.467 7.528 1.00 98.31 170 LEU A N 1
ATOM 1340 C CA . LEU A 1 170 ? -9.755 9.086 6.527 1.00 98.31 170 LEU A CA 1
ATOM 1341 C C . LEU A 1 170 ? -8.875 10.279 6.182 1.00 98.31 170 LEU A C 1
ATOM 1343 O O . LEU A 1 170 ? -9.384 11.362 5.896 1.00 98.31 170 LEU A O 1
ATOM 1347 N N . PHE A 1 171 ? -7.564 10.073 6.166 1.00 96.44 171 PHE A N 1
ATOM 1348 C CA . PHE A 1 171 ? -6.587 11.105 5.842 1.00 96.44 171 PHE A CA 1
ATOM 1349 C C . PHE A 1 171 ? -5.642 10.664 4.731 1.00 96.44 171 PHE A C 1
ATOM 1351 O O . PHE A 1 171 ? -5.140 9.545 4.763 1.00 96.44 171 PHE A O 1
ATOM 1358 N N . LYS A 1 172 ? -5.291 11.589 3.835 1.00 92.75 172 LYS A N 1
ATOM 1359 C CA . LYS A 1 172 ? -4.080 11.511 3.010 1.00 92.75 172 LYS A CA 1
ATOM 1360 C C . LYS A 1 172 ? -3.111 12.569 3.510 1.00 92.75 172 LYS A C 1
ATOM 1362 O O . LYS A 1 172 ? -3.421 13.762 3.462 1.00 92.75 172 LYS A O 1
ATOM 1367 N N . ASN A 1 173 ? -1.939 12.160 3.992 1.00 87.94 173 ASN A N 1
ATOM 1368 C CA . ASN A 1 173 ? -1.019 13.056 4.697 1.00 87.94 173 ASN A CA 1
ATOM 1369 C C . ASN A 1 173 ? -1.722 13.783 5.863 1.00 87.94 173 ASN A C 1
ATOM 1371 O O . ASN A 1 173 ? -2.099 13.152 6.850 1.00 87.94 173 ASN A O 1
ATOM 1375 N N . THR A 1 174 ? -1.903 15.100 5.746 1.00 88.31 174 THR A N 1
ATOM 1376 C CA . THR A 1 174 ? -2.589 15.962 6.720 1.00 88.31 174 THR A CA 1
ATOM 1377 C C . THR A 1 174 ? -4.006 16.347 6.290 1.00 88.31 174 THR A C 1
ATOM 1379 O O . THR A 1 174 ? -4.728 16.976 7.062 1.00 88.31 174 THR A O 1
ATOM 1382 N N . LYS A 1 175 ? -4.421 15.988 5.069 1.00 94.00 175 LYS A N 1
ATOM 1383 C CA . LYS A 1 175 ? -5.730 16.331 4.515 1.00 94.00 175 LYS A CA 1
ATOM 1384 C C . LYS A 1 175 ? -6.747 15.261 4.894 1.00 94.00 175 LYS A C 1
ATOM 1386 O O . LYS A 1 175 ? -6.568 14.095 4.554 1.00 94.00 175 LYS A O 1
ATOM 1391 N N . GLU A 1 176 ? -7.821 15.670 5.559 1.00 96.38 176 GLU A N 1
ATOM 1392 C CA . GLU A 1 176 ? -8.998 14.823 5.760 1.00 96.38 176 GLU A CA 1
ATOM 1393 C C . GLU A 1 176 ? -9.702 14.618 4.410 1.00 96.38 176 GLU A C 1
ATOM 1395 O O . GLU A 1 176 ? -10.029 15.587 3.720 1.00 96.38 176 GLU A O 1
ATOM 1400 N N . LEU A 1 177 ? -9.880 13.359 4.011 1.00 96.56 177 LEU A N 1
ATOM 1401 C CA . LEU A 1 177 ? -10.613 12.972 2.806 1.00 96.56 177 LEU A CA 1
ATOM 1402 C C . LEU A 1 177 ? -12.098 12.769 3.108 1.00 96.56 177 LEU A C 1
ATOM 1404 O O . LEU A 1 177 ? -12.951 13.159 2.312 1.00 96.56 177 LEU A O 1
ATOM 1408 N N . ASN A 1 178 ? -12.408 12.152 4.253 1.00 98.06 178 ASN A N 1
ATOM 1409 C CA . ASN A 1 178 ? -13.777 11.843 4.648 1.00 98.06 178 ASN A CA 1
ATOM 1410 C C . ASN A 1 178 ? -13.906 11.569 6.157 1.00 98.06 178 ASN A C 1
ATOM 1412 O O . ASN A 1 178 ? -12.924 11.229 6.824 1.00 98.06 178 ASN A O 1
ATOM 1416 N N . GLN A 1 179 ? -15.138 11.647 6.664 1.00 97.56 179 GLN A N 1
ATOM 1417 C CA . GLN A 1 179 ? -15.516 11.268 8.020 1.00 97.56 179 GLN A CA 1
ATOM 1418 C C . GLN A 1 179 ? -16.853 10.513 8.013 1.00 97.56 179 GLN A C 1
ATOM 1420 O O . GLN A 1 179 ? -17.803 10.927 7.352 1.00 97.56 179 GLN A O 1
ATOM 1425 N N . GLN A 1 180 ? -16.943 9.451 8.813 1.00 98.12 180 GLN A N 1
ATOM 1426 C CA . GLN A 1 180 ? -18.143 8.636 9.002 1.00 98.12 180 GLN A CA 1
ATOM 1427 C C . GLN A 1 180 ? -18.426 8.421 10.494 1.00 98.12 180 GLN A C 1
ATOM 1429 O O . GLN A 1 180 ? -17.502 8.318 11.303 1.00 98.12 180 GLN A O 1
ATOM 1434 N N . GLU A 1 181 ? -19.705 8.327 10.856 1.00 98.25 181 GLU A N 1
ATOM 1435 C CA . GLU A 1 181 ? -20.129 7.763 12.141 1.00 98.25 181 GLU A CA 1
ATOM 1436 C C . GLU A 1 181 ? -20.600 6.326 11.908 1.00 98.25 181 GLU A C 1
ATOM 1438 O O . GLU A 1 181 ? -21.450 6.066 11.052 1.00 98.25 181 GLU A O 1
ATOM 1443 N N . VAL A 1 182 ? -20.040 5.383 12.662 1.00 98.25 182 VAL A N 1
ATOM 1444 C CA . VAL A 1 182 ? -20.394 3.963 12.587 1.00 98.25 182 VAL A CA 1
ATOM 1445 C C . VAL A 1 182 ? -20.744 3.470 13.980 1.00 98.25 182 VAL A C 1
ATOM 1447 O O . VAL A 1 182 ? -20.056 3.784 14.947 1.00 98.25 182 VAL A O 1
ATOM 1450 N N . ARG A 1 183 ? -21.836 2.718 14.084 1.00 98.25 183 ARG A N 1
ATOM 1451 C CA . ARG A 1 183 ? -22.353 2.176 15.341 1.00 98.25 183 ARG A CA 1
ATOM 1452 C C . ARG A 1 183 ? -22.366 0.661 15.267 1.00 98.25 183 ARG A C 1
ATOM 1454 O O . ARG A 1 183 ? -22.639 0.111 14.203 1.00 98.25 183 ARG A O 1
ATOM 1461 N N . GLY A 1 184 ? -22.096 -0.001 16.382 1.00 97.62 184 GLY A N 1
ATOM 1462 C CA . GLY A 1 184 ? -22.125 -1.456 16.471 1.00 97.62 184 GLY A CA 1
ATOM 1463 C C . GLY A 1 184 ? -22.248 -1.946 17.904 1.00 97.62 184 GLY A C 1
ATOM 1464 O O . GLY A 1 184 ? -22.349 -1.157 18.837 1.00 97.62 184 GLY A O 1
ATOM 1465 N N . ASP A 1 185 ? -22.238 -3.263 18.070 1.00 96.88 185 ASP A N 1
ATOM 1466 C CA . ASP A 1 185 ? -22.350 -3.929 19.368 1.00 96.88 185 ASP A CA 1
ATOM 1467 C C . ASP A 1 185 ? -20.958 -4.356 19.857 1.00 96.88 185 ASP A C 1
ATOM 1469 O O . ASP A 1 185 ? -20.190 -4.969 19.105 1.00 96.88 185 ASP A O 1
ATOM 1473 N N . LYS A 1 186 ? -20.624 -4.076 21.122 1.00 96.62 186 LYS A N 1
ATOM 1474 C CA . LYS A 1 186 ? -19.337 -4.455 21.728 1.00 96.62 186 LYS A CA 1
ATOM 1475 C C . LYS A 1 186 ? -19.119 -5.972 21.762 1.00 96.62 186 LYS A C 1
ATOM 1477 O O . LYS A 1 186 ? -17.980 -6.429 21.822 1.00 96.62 186 LYS A O 1
ATOM 1482 N N . ASN A 1 187 ? -20.197 -6.750 21.712 1.00 96.50 187 ASN A N 1
ATOM 1483 C CA . ASN A 1 187 ? -20.187 -8.208 21.669 1.00 96.50 187 ASN A CA 1
ATOM 1484 C C . ASN A 1 187 ? -20.090 -8.750 20.230 1.00 96.50 187 ASN A C 1
ATOM 1486 O O . ASN A 1 187 ? -19.860 -9.944 20.044 1.00 96.50 187 ASN A O 1
ATOM 1490 N N . ASN A 1 188 ? -20.222 -7.893 19.209 1.00 97.31 188 ASN A N 1
ATOM 1491 C CA . ASN A 1 188 ? -20.064 -8.242 17.796 1.00 97.31 188 ASN A CA 1
ATOM 1492 C C . ASN A 1 188 ? -19.125 -7.265 17.069 1.00 97.31 188 ASN A C 1
ATOM 1494 O O . ASN A 1 188 ? -19.478 -6.614 16.082 1.00 97.31 188 ASN A O 1
ATOM 1498 N N . LEU A 1 189 ? -17.880 -7.196 17.548 1.00 97.88 189 LEU A N 1
ATOM 1499 C CA . LEU A 1 189 ? -16.854 -6.323 16.969 1.00 97.88 189 LEU A CA 1
ATOM 1500 C C . LEU A 1 189 ? -16.514 -6.667 15.515 1.00 97.88 189 LEU A C 1
ATOM 1502 O O . LEU A 1 189 ? -16.054 -5.795 14.787 1.00 97.88 189 LEU A O 1
ATOM 1506 N N . HIS A 1 190 ? -16.723 -7.913 15.078 1.00 97.69 190 HIS A N 1
ATOM 1507 C CA . HIS A 1 190 ? -16.466 -8.290 13.689 1.00 97.69 190 HIS A CA 1
ATOM 1508 C C . HIS A 1 190 ? -17.371 -7.513 12.729 1.00 97.69 190 HIS A C 1
ATOM 1510 O O . HIS A 1 190 ? -16.857 -6.869 11.819 1.00 97.69 190 HIS A O 1
ATOM 1516 N N . ALA A 1 191 ? -18.687 -7.501 12.974 1.00 97.94 191 ALA A N 1
ATOM 1517 C CA . ALA A 1 191 ? -19.629 -6.740 12.153 1.00 97.94 191 ALA A CA 1
ATOM 1518 C C . ALA A 1 191 ? -19.312 -5.236 12.162 1.00 97.94 191 ALA A C 1
ATOM 1520 O O . ALA A 1 191 ? -19.311 -4.603 11.112 1.00 97.94 191 ALA A O 1
ATOM 1521 N N . LEU A 1 192 ? -18.953 -4.684 13.328 1.00 98.38 192 LEU A N 1
ATOM 1522 C CA . LEU A 1 192 ? -18.535 -3.285 13.438 1.00 98.38 192 LEU A CA 1
ATOM 1523 C C . LEU A 1 192 ? -17.297 -2.979 12.579 1.00 98.38 192 LEU A C 1
ATOM 1525 O O . LEU A 1 192 ? -17.261 -1.955 11.902 1.00 98.38 192 LEU A O 1
ATOM 1529 N N . VAL A 1 193 ? -16.285 -3.850 12.587 1.00 98.38 193 VAL A N 1
ATOM 1530 C CA . VAL A 1 193 ? -15.075 -3.663 11.771 1.00 98.38 193 VAL A CA 1
ATOM 1531 C C . VAL A 1 193 ? -15.386 -3.696 10.277 1.00 98.38 193 VAL A C 1
ATOM 1533 O O . VAL A 1 193 ? -14.870 -2.844 9.552 1.00 98.38 193 VAL A O 1
ATOM 1536 N N . VAL A 1 194 ? -16.227 -4.633 9.828 1.00 97.06 194 VAL A N 1
ATOM 1537 C CA . VAL A 1 194 ? -16.663 -4.699 8.424 1.00 97.06 194 VAL A CA 1
ATOM 1538 C C . VAL A 1 194 ? -17.330 -3.384 8.018 1.00 97.06 194 VAL A C 1
ATOM 1540 O O . VAL A 1 194 ? -16.878 -2.737 7.075 1.00 97.06 194 VAL A O 1
ATOM 1543 N N . ASP A 1 195 ? -18.312 -2.926 8.798 1.00 97.69 195 ASP A N 1
ATOM 1544 C CA . ASP A 1 195 ? -19.037 -1.679 8.537 1.00 97.69 195 ASP A CA 1
ATOM 1545 C C . ASP A 1 195 ? -18.120 -0.446 8.510 1.00 97.69 195 ASP A C 1
ATOM 1547 O O . ASP A 1 195 ? -18.304 0.448 7.681 1.00 97.69 195 ASP A O 1
ATOM 1551 N N . ILE A 1 196 ? -17.141 -0.372 9.421 1.00 98.00 196 ILE A N 1
ATOM 1552 C CA . ILE A 1 196 ? -16.154 0.717 9.463 1.00 98.00 196 ILE A CA 1
ATOM 1553 C C . ILE A 1 196 ? -15.374 0.771 8.154 1.00 98.00 196 ILE A C 1
ATOM 1555 O O . ILE A 1 196 ? -15.242 1.846 7.563 1.00 98.00 196 ILE A O 1
ATOM 1559 N N . VAL A 1 197 ? -14.843 -0.372 7.721 1.00 96.62 197 VAL A N 1
ATOM 1560 C CA . VAL A 1 197 ? -13.975 -0.444 6.547 1.00 96.62 197 VAL A CA 1
ATOM 1561 C C . VAL A 1 197 ? -14.771 -0.158 5.284 1.00 96.62 197 VAL A C 1
ATOM 1563 O O . VAL A 1 197 ? -14.405 0.762 4.556 1.00 96.62 197 VAL A O 1
ATOM 1566 N N . GLU A 1 198 ? -15.882 -0.856 5.055 1.00 94.19 198 GLU A N 1
ATOM 1567 C CA . GLU A 1 198 ? -16.684 -0.710 3.833 1.00 94.19 198 GLU A CA 1
ATOM 1568 C C . GLU A 1 198 ? -17.201 0.722 3.630 1.00 94.19 198 GLU A C 1
ATOM 1570 O O . GLU A 1 198 ? -17.215 1.217 2.503 1.00 94.19 198 GLU A O 1
ATOM 1575 N N . LYS A 1 199 ? -17.565 1.429 4.708 1.00 95.88 199 LYS A N 1
ATOM 1576 C CA . LYS A 1 199 ? -18.049 2.816 4.616 1.00 95.88 199 LYS A CA 1
ATOM 1577 C C . LYS A 1 199 ? -16.954 3.828 4.312 1.00 95.88 199 LYS A C 1
ATOM 1579 O O . LYS A 1 199 ? -17.234 4.823 3.649 1.00 95.88 199 LYS A O 1
ATOM 1584 N N . ILE A 1 200 ? -15.740 3.636 4.832 1.00 96.88 200 ILE A N 1
ATOM 1585 C CA . ILE A 1 200 ? -14.702 4.672 4.754 1.00 96.88 200 ILE A CA 1
ATOM 1586 C C . ILE A 1 200 ? -13.777 4.508 3.542 1.00 96.88 200 ILE A C 1
ATOM 1588 O O . ILE A 1 200 ? -13.353 5.509 2.967 1.00 96.88 200 ILE A O 1
ATOM 1592 N N . VAL A 1 201 ? -13.473 3.276 3.119 1.00 94.19 201 VAL A N 1
ATOM 1593 C CA . VAL A 1 201 ? -12.456 3.025 2.074 1.00 94.19 201 VAL A CA 1
ATOM 1594 C C . VAL A 1 201 ? -12.896 3.433 0.667 1.00 94.19 201 VAL A C 1
ATOM 1596 O O . VAL A 1 201 ? -12.042 3.671 -0.179 1.00 94.19 201 VAL A O 1
ATOM 1599 N N . LEU A 1 202 ? -14.200 3.614 0.435 1.00 93.31 202 LEU A N 1
ATOM 1600 C CA . LEU A 1 202 ? -14.753 4.155 -0.816 1.00 93.31 202 LEU A CA 1
ATOM 1601 C C . LEU A 1 202 ? -14.280 5.588 -1.125 1.00 93.31 202 LEU A C 1
ATOM 1603 O O . LEU A 1 202 ? -14.445 6.060 -2.243 1.00 93.31 202 LEU A O 1
ATOM 1607 N N . TYR A 1 203 ? -13.711 6.285 -0.138 1.00 94.56 203 TYR A N 1
ATOM 1608 C CA . TYR A 1 203 ? -13.231 7.663 -0.259 1.00 94.56 203 TYR A CA 1
ATOM 1609 C C . TYR A 1 203 ? -11.699 7.770 -0.283 1.00 94.56 203 TYR A C 1
ATOM 1611 O O . TYR A 1 203 ? -11.159 8.839 -0.002 1.00 94.56 203 TYR A O 1
ATOM 1619 N N . ALA A 1 204 ? -10.996 6.661 -0.531 1.00 89.50 204 ALA A N 1
ATOM 1620 C CA . ALA A 1 204 ? -9.536 6.600 -0.493 1.00 89.50 204 ALA A CA 1
ATOM 1621 C C . ALA A 1 204 ? -8.841 7.017 -1.805 1.00 89.50 204 ALA A C 1
ATOM 1623 O O . ALA A 1 204 ? -7.608 7.092 -1.819 1.00 89.50 204 ALA A O 1
ATOM 1624 N N . GLU A 1 205 ? -9.612 7.284 -2.863 1.00 79.00 205 GLU A N 1
ATOM 1625 C CA . GLU A 1 205 ? -9.146 7.796 -4.164 1.00 79.00 205 GLU A CA 1
ATOM 1626 C C . GLU A 1 205 ? -8.840 9.304 -4.151 1.00 79.00 205 GLU A C 1
ATOM 1628 O O . GLU A 1 205 ? -9.609 10.089 -3.543 1.00 79.00 205 GLU A O 1
#

Mean predicted aligned error: 6.01 Å

Nearest PDB structures (foldseek):
  4hei-assembly1_A  TM=6.441E-01  e=1.413E-02  Vibrio cholerae O1 biovar El Tor str. N16961
  8fmw-assembly1_W  TM=4.342E-01  e=8.068E-02  Borreliella burgdorferi B31
  4ttw-assembly1_A-2  TM=3.239E-01  e=2.527E-01  Chlamydomonas reinhardtii
  4u2j-assembly2_C  TM=3.177E-01  e=2.241E-01  Chlamydomonas reinhardtii
  2b7u-assembly1_A  TM=3.802E-01  e=1.006E+00  Squilla maritima

Sequence (205 aa):
TGMFILAASASDQSAYELPQYKQGLLTYSLLYTLKNNPEILDEGQYLNVQKWFLESEEYLQDLVENMGYEQAAQPFGTANIRVGLVNDEVKNNIHLAEEKPVVMCANVMNQGTFNDDLGLKEKVNAYLNEASSRSMESIFVYAPKETSSVNKINILYVVQDDEVICQVKLFKNTKELNQQEVRGDKNNLHALVVDIVEKIVLYAE

pLDDT: mean 92.3, std 6.81, range [61.84, 98.75]

Radius of gyration: 21.46 Å; Cα contacts (8 Å, |Δi|>4): 404; chains: 1; bounding box: 51×29×60 Å